Protein AF-A0A3D3K7J1-F1 (afdb_monomer_lite)

Foldseek 3Di:
DWDKDFDDPPPDDPVNVPVVDDPVVVVVNCVVGIDTPLLVLLQVQCVVCVPPPVSLVVSLLVSLLVLLPDPDPVVSLVSLVSSCVSSVHDSVVSLVSNVVNNCVVPVDPVVVVVVVVVVVVVVVPDDDDDDDDDDDDPDDDDDDDPLVRVLLVLLLCCQPQQLPWDWDDPDPDTDIDGSVRVSVVVCVVVVPARPDPLSNVSNVQSVVQCVVQDHNDRRDLVSQCVPPDVSSNVSSVCSVPDDPDPPPD

Radius of gyration: 26.17 Å; chains: 1; bounding box: 56×48×79 Å

Secondary structure (DSSP, 8-state):
---EE-PPPTT--HHHHHHHS-HHHHHHHHHHH-EEHHHHHHHHHHHHTTT-HHHHHHHHHHHHHHHHT---HHHHHHHHHHHHHHHT--HHHHHHHHHHHHHHHH--THHHHHHHHHHHHHHHS---PPPPP-S-------SS--HHHHHHHHHHHHHHHTT-EEEEEETTEEEEEEHHHHHHHHHHHTT---SSHHHHHHHHHHHHHHHHH-TT----THHHHT-SSHHHHHHHHHHHHS-------

Structure (mmCIF, N/CA/C/O backbone):
data_AF-A0A3D3K7J1-F1
#
_entry.id   AF-A0A3D3K7J1-F1
#
loop_
_atom_site.group_PDB
_atom_site.id
_atom_site.type_symbol
_atom_site.label_atom_id
_atom_site.label_alt_id
_atom_site.label_comp_id
_atom_site.label_asym_id
_atom_site.label_entity_id
_atom_site.label_seq_id
_atom_site.pdbx_PDB_ins_code
_atom_site.Cartn_x
_atom_site.Cartn_y
_atom_site.Cartn_z
_atom_site.occupancy
_atom_site.B_iso_or_equiv
_atom_site.auth_seq_id
_atom_site.auth_comp_id
_atom_site.auth_asym_id
_atom_site.auth_atom_id
_atom_site.pdbx_PDB_model_num
ATOM 1 N N . MET A 1 1 ? -10.553 -12.759 15.539 1.00 55.22 1 MET A N 1
ATOM 2 C CA . MET A 1 1 ? -10.243 -12.252 16.892 1.00 55.22 1 MET A CA 1
ATOM 3 C C . MET A 1 1 ? -11.306 -11.212 17.190 1.00 55.22 1 MET A C 1
ATOM 5 O O . MET A 1 1 ? -11.302 -10.193 16.523 1.00 55.22 1 MET A O 1
ATOM 9 N N . ASN A 1 2 ? -12.253 -11.497 18.086 1.00 64.88 2 ASN A N 1
ATOM 10 C CA . ASN A 1 2 ? -13.381 -10.597 18.355 1.00 64.88 2 ASN A CA 1
ATOM 11 C C . ASN A 1 2 ? -13.154 -9.935 19.713 1.00 64.88 2 ASN A C 1
ATOM 13 O O . ASN A 1 2 ? -13.498 -10.510 20.743 1.00 64.88 2 ASN A O 1
ATOM 17 N N . VAL A 1 3 ? -12.510 -8.768 19.712 1.00 80.50 3 VAL A N 1
ATOM 18 C CA . VAL A 1 3 ? -12.224 -7.995 20.928 1.00 80.50 3 VAL A CA 1
ATOM 19 C C . VAL A 1 3 ? -13.127 -6.770 20.937 1.00 80.50 3 VAL A C 1
ATOM 21 O O . VAL A 1 3 ? -13.218 -6.051 19.943 1.00 80.50 3 VAL A O 1
ATOM 24 N N . ARG A 1 4 ? -13.795 -6.541 22.067 1.00 84.25 4 ARG A N 1
ATOM 25 C CA . ARG A 1 4 ? -14.6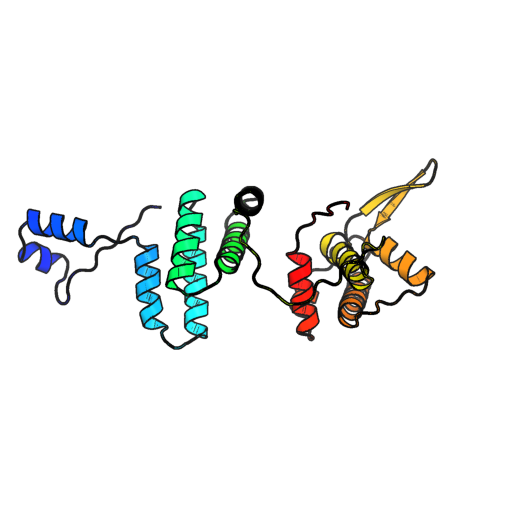69 -5.391 22.293 1.00 84.25 4 ARG A CA 1
ATOM 26 C C . ARG A 1 4 ? -14.157 -4.559 23.456 1.00 84.25 4 ARG A C 1
ATOM 28 O O . ARG A 1 4 ? -13.546 -5.092 24.379 1.00 84.25 4 ARG A O 1
ATOM 35 N N . VAL A 1 5 ? -14.410 -3.261 23.387 1.00 88.75 5 VAL A N 1
ATOM 36 C CA . VAL A 1 5 ? -13.985 -2.269 24.373 1.00 88.75 5 VAL A CA 1
ATOM 37 C C . VAL A 1 5 ? -15.191 -1.446 24.780 1.00 88.75 5 VAL A C 1
ATOM 39 O O . VAL A 1 5 ? -16.005 -1.085 23.936 1.00 88.75 5 VAL A O 1
ATOM 42 N N . VAL A 1 6 ? -15.284 -1.117 26.063 1.00 90.12 6 VAL A N 1
ATOM 43 C CA . VAL A 1 6 ? -16.215 -0.109 26.565 1.00 90.12 6 VAL A CA 1
ATOM 44 C C . VAL A 1 6 ? -15.395 1.022 27.172 1.00 90.12 6 VAL A C 1
ATOM 46 O O . VAL A 1 6 ? -14.431 0.764 27.893 1.00 90.12 6 VAL A O 1
ATOM 49 N N . LEU A 1 7 ? -15.758 2.264 26.864 1.00 88.31 7 LEU A N 1
ATOM 50 C CA . LEU A 1 7 ? -15.270 3.416 27.614 1.00 88.31 7 LEU A CA 1
ATOM 51 C C . LEU A 1 7 ? -16.249 3.696 28.748 1.00 88.31 7 LEU A C 1
ATOM 53 O O . LEU A 1 7 ? -17.449 3.788 28.504 1.00 88.31 7 LEU A O 1
ATOM 57 N N . LEU A 1 8 ? -15.726 3.829 29.963 1.00 90.50 8 LEU A N 1
ATOM 58 C CA . LEU A 1 8 ? -16.490 4.310 31.109 1.00 90.50 8 LEU A CA 1
ATOM 59 C C . LEU A 1 8 ? -16.542 5.847 31.089 1.00 90.50 8 LEU A C 1
ATOM 61 O O . LEU A 1 8 ? -15.651 6.480 30.514 1.00 90.50 8 LEU A O 1
ATOM 65 N N . PRO A 1 9 ? -17.583 6.459 31.675 1.00 87.94 9 PRO A N 1
ATOM 66 C CA . PRO A 1 9 ? -17.679 7.909 31.744 1.00 87.94 9 PRO A CA 1
ATOM 67 C C . PRO A 1 9 ? -16.628 8.451 32.715 1.00 87.94 9 PRO A C 1
ATOM 69 O O . PRO A 1 9 ? -16.516 7.966 33.835 1.00 87.94 9 PRO A O 1
ATOM 72 N N . GLU A 1 10 ? -15.876 9.477 32.320 1.00 86.50 10 GLU A N 1
ATOM 73 C CA . GLU A 1 10 ? -14.974 10.153 33.258 1.00 86.50 10 GLU A CA 1
ATOM 74 C C . GLU A 1 10 ? -15.786 10.812 34.390 1.00 86.50 10 GLU A C 1
ATOM 76 O O . GLU A 1 10 ? -16.807 11.448 34.104 1.00 86.50 10 GLU A O 1
ATOM 81 N N . PRO A 1 11 ? -15.361 10.708 35.666 1.00 90.75 11 PRO A N 1
ATOM 82 C CA . PRO A 1 11 ? -14.092 10.168 36.175 1.00 90.75 11 PRO A CA 1
ATOM 83 C C . PRO A 1 11 ? -14.173 8.716 36.700 1.00 90.75 11 PRO A C 1
ATOM 85 O O . PRO A 1 11 ? -13.326 8.311 37.495 1.00 90.75 11 PRO A O 1
ATOM 88 N N . GLU A 1 12 ? -15.199 7.953 36.327 1.00 88.44 12 GLU A N 1
ATOM 89 C CA . GLU A 1 12 ? -15.462 6.619 36.876 1.00 88.44 12 GLU A CA 1
ATOM 90 C C . GLU A 1 12 ? -14.434 5.583 36.382 1.00 88.44 12 GLU A C 1
ATOM 92 O O . GLU A 1 12 ? -14.107 5.490 35.196 1.00 88.44 12 GLU A O 1
ATOM 97 N N . ASP A 1 13 ? -13.956 4.754 37.305 1.00 92.19 13 ASP A N 1
ATOM 98 C CA . ASP A 1 13 ? -13.190 3.536 37.038 1.00 92.19 13 ASP A CA 1
ATOM 99 C C . ASP A 1 13 ? -14.096 2.290 37.184 1.00 92.19 13 ASP A C 1
ATOM 101 O O . ASP A 1 13 ? -15.236 2.403 37.640 1.00 92.19 13 ASP A O 1
ATOM 105 N N . PRO A 1 14 ? -13.655 1.077 36.795 1.00 89.75 14 PRO A N 1
ATOM 106 C CA . PRO A 1 14 ? -14.520 -0.105 36.837 1.00 89.75 14 PRO A CA 1
ATOM 107 C C . PRO A 1 14 ? -15.085 -0.429 38.227 1.00 89.75 14 PRO A C 1
ATOM 109 O O . PRO A 1 14 ? -16.179 -0.981 38.320 1.00 89.75 14 PRO A O 1
ATOM 112 N N . ASP A 1 15 ? -14.350 -0.108 39.297 1.00 92.50 15 ASP A N 1
ATOM 113 C CA . ASP A 1 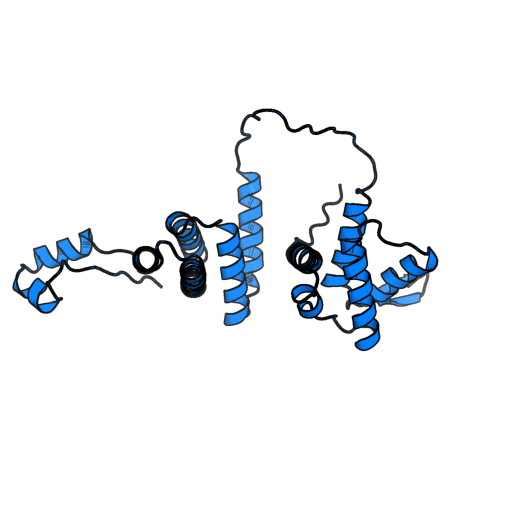15 ? -14.766 -0.390 40.674 1.00 92.50 15 ASP A CA 1
ATOM 114 C C . ASP A 1 15 ? -15.763 0.662 41.184 1.00 92.50 15 ASP A C 1
ATOM 116 O O . ASP A 1 15 ? -16.817 0.307 41.709 1.00 92.50 15 ASP A O 1
ATOM 120 N N . SER A 1 16 ? -15.490 1.953 40.981 1.00 93.44 16 SER A N 1
ATOM 121 C CA . SER A 1 16 ? -16.428 3.033 41.320 1.00 93.44 16 SER A CA 1
ATOM 122 C C . SER A 1 16 ? -17.726 2.922 40.527 1.00 93.44 16 SER A C 1
ATOM 124 O O . SER A 1 16 ? -18.789 2.941 41.150 1.00 93.44 16 SER A O 1
ATOM 126 N N . PHE A 1 17 ? -17.653 2.645 39.221 1.00 92.81 17 PHE A N 1
ATOM 127 C CA . PHE A 1 17 ? -18.827 2.475 38.364 1.00 92.81 17 PHE A CA 1
ATOM 128 C C . PHE A 1 17 ? -19.705 1.302 38.817 1.00 92.81 17 PHE A C 1
ATOM 130 O O . PHE A 1 17 ? -20.930 1.414 38.880 1.00 92.81 17 PHE A O 1
ATOM 137 N N . ALA A 1 18 ? -19.086 0.175 39.188 1.00 91.88 18 ALA A N 1
ATOM 138 C CA . ALA A 1 18 ? -19.800 -1.000 39.682 1.00 91.88 18 ALA A CA 1
ATOM 139 C C . ALA A 1 18 ? -20.403 -0.805 41.082 1.00 91.88 18 ALA A C 1
ATOM 141 O O . ALA A 1 18 ? -21.375 -1.475 41.426 1.00 91.88 18 ALA A O 1
ATOM 142 N N . ARG A 1 19 ? -19.837 0.089 41.902 1.00 91.69 19 ARG A N 1
ATOM 143 C CA . ARG A 1 19 ? -20.367 0.425 43.233 1.00 91.69 19 ARG A CA 1
ATOM 144 C C . ARG A 1 19 ? -21.475 1.473 43.179 1.00 91.69 19 ARG A C 1
ATOM 146 O O . ARG A 1 19 ? -22.340 1.464 44.052 1.00 91.69 19 ARG A O 1
ATOM 153 N N . SER A 1 20 ? -21.429 2.379 42.203 1.00 90.19 20 SER A N 1
ATOM 154 C CA . SER A 1 20 ? -22.400 3.464 42.029 1.00 90.19 20 SER A CA 1
ATOM 155 C C . SER A 1 20 ? -23.665 3.030 41.277 1.00 90.19 20 SER A C 1
ATOM 157 O O . SER A 1 20 ? -24.685 3.709 41.382 1.00 90.19 20 SER A O 1
ATOM 159 N N . HIS A 1 21 ? -23.629 1.885 40.588 1.00 90.56 21 HIS A N 1
ATOM 160 C CA . HIS A 1 21 ? -24.728 1.362 39.774 1.00 90.56 21 HIS A CA 1
ATOM 161 C C . HIS A 1 21 ? -25.133 -0.056 40.184 1.00 90.56 21 HIS A C 1
ATOM 163 O O . HIS A 1 21 ? -24.356 -0.844 40.721 1.00 90.56 21 HIS A O 1
ATOM 169 N N . THR A 1 22 ? -26.376 -0.422 39.890 1.00 93.50 22 THR A N 1
ATOM 170 C CA . THR A 1 22 ? -26.848 -1.800 40.029 1.00 93.50 22 THR A CA 1
ATOM 171 C C . THR A 1 22 ? -26.245 -2.704 38.951 1.00 93.50 22 THR A C 1
ATOM 173 O O . THR A 1 22 ? -25.897 -2.268 37.855 1.00 93.50 22 THR A O 1
ATOM 176 N N . ALA A 1 23 ? -26.191 -4.013 39.213 1.00 90.19 23 ALA A N 1
ATOM 177 C CA . ALA A 1 23 ? -25.688 -4.984 38.237 1.00 90.19 23 ALA A CA 1
ATOM 178 C C . ALA A 1 23 ? -26.438 -4.937 36.888 1.00 90.19 23 ALA A C 1
ATOM 180 O O . ALA A 1 23 ? -25.834 -5.172 35.841 1.00 90.19 23 ALA A O 1
ATOM 181 N N . ALA A 1 24 ? -27.738 -4.621 36.908 1.00 92.38 24 ALA A N 1
ATOM 182 C CA . ALA A 1 24 ? -28.543 -4.470 35.699 1.00 92.38 24 ALA A CA 1
ATOM 183 C C . ALA A 1 24 ? -28.140 -3.220 34.900 1.00 92.38 24 ALA A C 1
ATOM 185 O O . ALA A 1 24 ? -27.961 -3.310 33.689 1.00 92.38 24 ALA A O 1
ATOM 186 N N . GLU A 1 25 ? -27.930 -2.085 35.572 1.00 91.12 25 GLU A N 1
ATOM 187 C CA . GLU A 1 25 ? -27.477 -0.838 34.941 1.00 91.12 25 GLU A CA 1
ATOM 188 C C . GLU A 1 25 ? -26.075 -0.979 34.343 1.00 91.12 25 GLU A C 1
ATOM 190 O O . GLU A 1 25 ? -25.843 -0.528 33.225 1.00 91.12 25 GLU A O 1
ATOM 195 N N . VAL A 1 26 ? -25.160 -1.672 35.028 1.00 90.94 26 VAL A N 1
ATOM 196 C CA . VAL A 1 26 ? -23.812 -1.940 34.501 1.00 90.94 26 VAL A CA 1
ATOM 197 C C . VAL A 1 26 ? -23.872 -2.820 33.250 1.00 90.94 26 VAL A C 1
ATOM 199 O O . VAL A 1 26 ? -23.209 -2.524 32.257 1.00 90.94 26 VAL A O 1
ATOM 202 N N . GLN A 1 27 ? -24.671 -3.893 33.260 1.00 90.44 27 GLN A N 1
ATOM 203 C CA . GLN A 1 27 ? -24.825 -4.752 32.079 1.00 90.44 27 GLN A CA 1
ATOM 204 C C . GLN A 1 27 ? -25.452 -4.010 30.900 1.00 90.44 27 GLN A C 1
ATOM 206 O O . GLN A 1 27 ? -24.999 -4.182 29.766 1.00 90.44 27 GLN A O 1
ATOM 211 N N . GLU A 1 28 ? -26.471 -3.195 31.162 1.00 93.62 28 GLU A N 1
ATOM 212 C CA . GLU A 1 28 ? -27.113 -2.384 30.133 1.00 93.62 28 GLU A CA 1
ATOM 213 C C . GLU A 1 28 ? -26.132 -1.357 29.562 1.00 93.62 28 GLU A C 1
ATOM 215 O O . GLU A 1 28 ? -26.002 -1.236 28.346 1.00 93.62 28 GLU A O 1
ATOM 220 N N . TYR A 1 29 ? -25.351 -0.699 30.423 1.00 92.69 29 TYR A N 1
ATOM 221 C CA . TYR A 1 29 ? -24.321 0.241 29.996 1.00 92.69 29 TYR A CA 1
ATOM 222 C C . TYR A 1 29 ? -23.275 -0.426 29.100 1.00 92.69 29 TYR A C 1
ATOM 224 O O . TYR A 1 29 ? -22.950 0.108 28.039 1.00 92.69 29 TYR A O 1
ATOM 232 N N . ILE A 1 30 ? -22.776 -1.606 29.485 1.00 90.75 30 ILE A N 1
ATOM 233 C CA . ILE A 1 30 ? -21.800 -2.350 28.680 1.00 90.75 30 ILE A CA 1
ATOM 234 C C . ILE A 1 30 ? -22.389 -2.699 27.313 1.00 90.75 30 ILE A C 1
ATOM 236 O O . ILE A 1 30 ? -21.741 -2.456 26.301 1.00 90.75 30 ILE A O 1
ATOM 240 N N . ARG A 1 31 ? -23.622 -3.214 27.257 1.00 89.12 31 ARG A N 1
ATOM 241 C CA . ARG A 1 31 ? -24.281 -3.566 25.987 1.00 89.12 31 ARG A CA 1
ATOM 242 C C . ARG A 1 31 ? -24.539 -2.356 25.095 1.00 89.12 31 ARG A C 1
ATOM 244 O O . ARG A 1 31 ? -24.418 -2.465 23.879 1.00 89.12 31 ARG A O 1
ATOM 251 N N . ALA A 1 32 ? -24.895 -1.221 25.685 1.00 90.88 32 ALA A N 1
ATOM 252 C CA . ALA A 1 32 ? -25.191 -0.003 24.943 1.00 90.88 32 ALA A CA 1
ATOM 253 C C . ALA A 1 32 ? -23.929 0.697 24.413 1.00 90.88 32 ALA A C 1
ATOM 255 O O . ALA A 1 32 ? -23.993 1.371 23.386 1.00 90.88 32 ALA A O 1
ATOM 256 N N . ASN A 1 33 ? -22.789 0.549 25.098 1.00 88.38 33 ASN A N 1
ATOM 257 C CA . ASN A 1 33 ? -21.572 1.315 24.812 1.00 88.38 33 ASN A CA 1
ATOM 258 C C . ASN A 1 33 ? -20.401 0.469 24.298 1.00 88.38 33 ASN A C 1
ATOM 260 O O . ASN A 1 33 ? -19.356 1.034 23.958 1.00 88.38 33 ASN A O 1
ATOM 264 N N . GLU A 1 34 ? -20.534 -0.861 24.249 1.00 87.94 34 GLU A N 1
ATOM 265 C CA . GLU A 1 34 ? -19.485 -1.727 23.715 1.00 87.94 34 GLU A CA 1
ATOM 266 C C . GLU A 1 34 ? -19.219 -1.399 22.245 1.00 87.94 34 GLU A C 1
ATOM 268 O O . GLU A 1 34 ? -20.115 -1.288 21.407 1.00 87.94 34 GLU A O 1
ATOM 273 N N . GLN A 1 35 ? -17.946 -1.243 21.923 1.00 84.50 35 GLN A N 1
ATOM 274 C CA . GLN A 1 35 ? -17.472 -0.940 20.588 1.00 84.50 35 GLN A CA 1
ATOM 275 C C . GLN A 1 35 ? -16.438 -1.971 20.175 1.00 84.50 35 GLN A C 1
ATOM 277 O O . GLN A 1 35 ? -15.755 -2.590 20.993 1.00 84.50 35 GLN A O 1
ATOM 282 N N . ASP A 1 36 ? -16.329 -2.167 18.871 1.00 86.56 36 ASP A N 1
ATOM 283 C CA . ASP A 1 36 ? -15.268 -2.978 18.306 1.00 86.56 36 ASP A CA 1
ATOM 284 C C . ASP A 1 36 ? -13.885 -2.354 18.578 1.00 86.56 36 ASP A C 1
ATOM 286 O O . ASP A 1 36 ? -13.716 -1.139 18.455 1.00 86.56 36 ASP A O 1
ATOM 290 N N . PHE A 1 37 ? -12.892 -3.181 18.929 1.00 83.44 37 PHE A N 1
ATOM 291 C CA . PHE A 1 37 ? -11.544 -2.718 19.274 1.00 83.44 37 PHE A CA 1
ATOM 292 C C . PHE A 1 37 ? -10.851 -1.952 18.140 1.00 83.44 37 PHE A C 1
ATOM 294 O O . PHE A 1 37 ? -10.214 -0.932 18.403 1.00 83.44 37 PHE A O 1
ATOM 301 N N . LEU A 1 38 ? -10.966 -2.403 16.886 1.00 79.69 38 LEU A N 1
ATOM 302 C CA . LEU A 1 38 ? -10.343 -1.718 15.752 1.00 79.69 38 LEU A CA 1
ATOM 303 C C . LEU A 1 38 ? -11.031 -0.380 15.487 1.00 79.69 38 LEU A C 1
ATOM 305 O O . LEU A 1 38 ? -10.349 0.623 15.288 1.00 79.69 38 LEU A O 1
ATOM 309 N N . ALA A 1 39 ? -12.364 -0.344 15.526 1.00 77.56 39 ALA A N 1
ATOM 310 C CA . ALA A 1 39 ? -13.113 0.901 15.357 1.00 77.56 39 ALA A CA 1
ATOM 311 C C . ALA A 1 39 ? -12.799 1.908 16.476 1.00 77.56 39 ALA A C 1
ATOM 313 O O . ALA A 1 39 ? -12.615 3.100 16.215 1.00 77.56 39 ALA A O 1
ATOM 314 N N . PHE A 1 40 ? -12.694 1.422 17.714 1.00 84.19 40 PHE A N 1
ATOM 315 C CA . PHE A 1 40 ? -12.290 2.211 18.869 1.00 84.19 40 PHE A CA 1
ATOM 316 C C . PHE A 1 40 ? -10.875 2.774 18.696 1.00 84.19 40 PHE A C 1
ATOM 318 O O . PHE A 1 40 ? -10.680 3.985 18.790 1.00 84.19 40 PHE A O 1
ATOM 325 N N . LYS A 1 41 ? -9.905 1.913 18.363 1.00 81.94 41 LYS A N 1
ATOM 326 C CA . LYS A 1 41 ? -8.506 2.287 18.133 1.00 81.94 41 LYS A CA 1
ATOM 327 C C . LYS A 1 41 ? -8.383 3.316 17.009 1.00 81.94 41 LYS A C 1
ATOM 329 O O . LYS A 1 41 ? -7.713 4.324 17.193 1.00 81.94 41 LYS A O 1
ATOM 334 N N . ALA A 1 42 ? -9.079 3.119 15.888 1.00 76.69 42 ALA A N 1
ATOM 335 C CA . ALA A 1 42 ? -9.088 4.067 14.778 1.00 76.69 42 ALA A CA 1
ATOM 336 C C . ALA A 1 42 ? -9.578 5.454 15.214 1.00 76.69 42 ALA A C 1
ATOM 338 O O . ALA A 1 42 ? -8.929 6.449 14.915 1.00 76.69 42 ALA A O 1
ATOM 339 N N . ARG A 1 43 ? -10.695 5.527 15.950 1.00 80.12 43 ARG A N 1
ATOM 340 C CA . ARG A 1 43 ? -11.272 6.801 16.414 1.00 80.12 43 ARG A CA 1
ATOM 341 C C . ARG A 1 43 ? -10.423 7.488 17.477 1.00 80.12 43 ARG A C 1
ATOM 343 O O . ARG A 1 43 ? -10.280 8.705 17.422 1.00 80.12 43 ARG A O 1
ATOM 350 N N . LEU A 1 44 ? -9.896 6.726 18.434 1.00 78.75 44 LEU A N 1
ATOM 351 C CA . LEU A 1 44 ? -9.039 7.254 19.493 1.00 78.75 44 LEU A CA 1
ATOM 352 C C . LEU A 1 44 ? -7.775 7.864 18.886 1.00 78.75 44 LEU A C 1
ATOM 354 O O . LEU A 1 44 ? -7.475 9.028 19.112 1.00 78.75 44 LEU A O 1
ATOM 358 N N . LEU A 1 45 ? -7.101 7.100 18.032 1.00 72.38 45 LEU A N 1
ATOM 359 C CA . LEU A 1 45 ? -5.849 7.520 17.426 1.00 72.38 45 LEU A CA 1
ATOM 360 C C . LEU A 1 45 ? -6.029 8.682 16.439 1.00 72.38 45 LEU A C 1
ATOM 362 O O . LEU A 1 45 ? -5.168 9.553 16.356 1.00 72.38 45 LEU A O 1
ATOM 366 N N . LEU A 1 46 ? -7.153 8.741 15.719 1.00 74.56 46 LEU A N 1
ATOM 367 C CA . LEU A 1 46 ? -7.436 9.858 14.814 1.00 74.56 46 LEU A CA 1
ATOM 368 C C . LEU A 1 46 ? -7.560 11.196 15.560 1.00 74.56 46 LEU A C 1
ATOM 370 O O . LEU A 1 46 ? -7.137 12.215 15.022 1.00 74.56 46 LEU A O 1
ATOM 374 N N . ARG A 1 47 ? -8.081 11.194 16.798 1.00 74.31 47 ARG A N 1
ATOM 375 C CA . ARG A 1 47 ? -8.118 12.396 17.653 1.00 74.31 47 ARG A CA 1
ATOM 376 C C . ARG A 1 47 ? -6.713 12.873 18.031 1.00 74.31 47 ARG A C 1
ATOM 378 O O . ARG A 1 47 ? -6.469 14.072 18.049 1.00 74.31 47 ARG A O 1
ATOM 385 N N . ASP A 1 48 ? -5.781 11.951 18.266 1.00 68.00 48 ASP A N 1
ATOM 386 C CA . ASP A 1 48 ? -4.405 12.276 18.674 1.00 68.00 48 ASP A CA 1
ATOM 387 C C . ASP A 1 48 ? -3.507 12.742 17.507 1.00 68.00 48 ASP A C 1
ATOM 389 O O . ASP A 1 48 ? -2.455 13.358 17.719 1.00 68.00 48 ASP A O 1
ATOM 393 N N . ALA A 1 49 ? -3.902 12.446 16.263 1.00 67.50 49 ALA A N 1
ATOM 394 C CA . ALA A 1 49 ? -3.167 12.793 15.042 1.00 67.50 49 ALA A CA 1
ATOM 395 C C . ALA A 1 49 ? -3.801 13.922 14.218 1.00 67.50 49 ALA A C 1
ATOM 397 O O . ALA A 1 49 ? -3.367 14.177 13.091 1.00 67.50 49 ALA A O 1
ATOM 398 N N . GLU A 1 50 ? -4.822 14.592 14.750 1.00 71.56 50 GLU A N 1
ATOM 399 C CA . GLU A 1 50 ? -5.518 15.666 14.049 1.00 71.56 50 GLU A CA 1
ATOM 400 C C . GLU A 1 50 ? -4.528 16.781 13.645 1.00 71.56 50 GLU A C 1
ATOM 402 O O . GLU A 1 50 ? -3.870 17.398 14.480 1.00 71.56 50 GLU A O 1
ATOM 407 N N . GLY A 1 51 ? -4.377 16.997 12.332 1.00 68.62 51 GLY A N 1
ATOM 408 C CA . GLY A 1 51 ? -3.495 18.021 11.756 1.00 68.62 51 GLY A CA 1
ATOM 409 C C . GLY A 1 51 ? -2.046 17.605 11.454 1.00 68.62 51 GLY A C 1
ATOM 410 O O . GLY A 1 51 ? -1.321 18.414 10.879 1.00 68.62 51 GLY A O 1
ATOM 411 N N . ASP A 1 52 ? -1.619 16.373 11.765 1.00 83.19 52 ASP A N 1
ATOM 412 C CA . ASP A 1 52 ? -0.249 15.892 11.501 1.00 83.19 52 ASP A CA 1
ATOM 413 C C . ASP A 1 52 ? -0.236 14.692 10.523 1.00 83.19 52 ASP A C 1
ATOM 415 O O . ASP A 1 52 ? -0.529 13.554 10.915 1.00 83.19 52 ASP A O 1
ATOM 419 N N . PRO A 1 53 ? 0.145 14.904 9.245 1.00 75.94 53 PRO A N 1
ATOM 420 C CA . PRO A 1 53 ? 0.212 13.843 8.238 1.00 75.94 53 PRO A CA 1
ATOM 421 C C . PRO A 1 53 ? 1.170 12.695 8.586 1.00 75.94 53 PRO A C 1
ATOM 423 O O . PRO A 1 53 ? 0.915 11.554 8.199 1.00 75.94 53 PRO A O 1
ATOM 426 N N . ILE A 1 54 ? 2.255 12.967 9.319 1.00 78.81 54 ILE A N 1
ATOM 427 C CA . ILE A 1 54 ? 3.258 11.956 9.684 1.00 78.81 54 ILE A CA 1
ATOM 428 C C . ILE A 1 54 ? 2.672 11.022 10.737 1.00 78.81 54 ILE A C 1
ATOM 430 O O . ILE A 1 54 ? 2.769 9.798 10.615 1.00 78.81 54 ILE A O 1
ATOM 434 N N . ARG A 1 55 ? 2.001 11.588 11.745 1.00 79.50 55 ARG A N 1
ATOM 435 C CA . ARG A 1 55 ? 1.278 10.786 12.738 1.00 79.50 55 ARG A CA 1
ATOM 436 C C . ARG A 1 55 ? 0.152 10.006 12.082 1.00 79.50 55 ARG A C 1
ATOM 438 O O . ARG A 1 55 ? 0.052 8.809 12.320 1.00 79.50 55 ARG A O 1
ATOM 445 N N . LYS A 1 56 ? -0.626 10.627 11.188 1.00 80.50 56 LYS A N 1
ATOM 446 C CA . LYS A 1 56 ? -1.687 9.936 10.437 1.00 80.50 56 LYS A CA 1
ATOM 447 C C . LYS A 1 56 ? -1.145 8.713 9.681 1.00 80.50 56 LYS A C 1
ATOM 449 O O . LYS A 1 56 ? -1.740 7.641 9.762 1.00 80.50 56 LYS A O 1
ATOM 454 N N . ALA A 1 57 ? 0.003 8.837 9.012 1.00 78.38 57 ALA A N 1
ATOM 455 C CA . ALA A 1 57 ? 0.648 7.719 8.319 1.00 78.38 57 ALA A CA 1
ATOM 456 C C . ALA A 1 57 ? 1.097 6.598 9.277 1.00 78.38 57 ALA A C 1
ATOM 458 O O . ALA A 1 57 ? 0.866 5.421 8.996 1.00 78.38 57 ALA A O 1
ATOM 459 N N . ALA A 1 58 ? 1.681 6.946 10.429 1.00 82.62 58 ALA A N 1
ATOM 460 C CA . ALA A 1 58 ? 2.066 5.966 11.447 1.00 82.62 58 ALA A CA 1
ATOM 461 C C . ALA A 1 58 ? 0.850 5.185 11.985 1.00 82.62 58 ALA A C 1
ATOM 463 O O . ALA A 1 58 ? 0.894 3.961 12.105 1.00 82.62 58 ALA A O 1
ATOM 464 N N . LEU A 1 59 ? -0.268 5.878 12.218 1.00 82.50 59 LEU A N 1
ATOM 465 C CA . LEU A 1 59 ? -1.522 5.266 12.663 1.00 82.50 59 LEU A CA 1
ATOM 466 C C . LEU A 1 59 ? -2.113 4.297 11.646 1.00 82.50 59 LEU A C 1
ATOM 468 O O . LEU A 1 59 ? -2.598 3.226 12.017 1.00 82.50 59 LEU A O 1
ATOM 472 N N . ILE A 1 60 ? -2.064 4.661 10.365 1.00 83.25 60 ILE A N 1
ATOM 473 C CA . ILE A 1 60 ? -2.485 3.778 9.277 1.00 83.25 60 ILE A CA 1
ATOM 474 C C . ILE A 1 60 ? -1.651 2.491 9.312 1.00 83.25 60 ILE A C 1
ATOM 476 O O . ILE A 1 60 ? -2.219 1.401 9.252 1.00 83.25 60 ILE A O 1
ATOM 480 N N . GLY A 1 61 ? -0.331 2.594 9.501 1.00 84.06 61 GLY A N 1
ATOM 481 C CA . GLY A 1 61 ? 0.554 1.434 9.652 1.00 84.06 61 GLY A CA 1
ATOM 482 C C . GLY A 1 61 ? 0.169 0.517 10.821 1.00 84.06 61 GLY A C 1
ATOM 483 O O . GLY A 1 61 ? 0.085 -0.704 10.659 1.00 84.06 61 GLY A O 1
ATOM 484 N N . ASP A 1 62 ? -0.145 1.095 11.980 1.00 84.00 62 ASP A N 1
ATOM 485 C CA . ASP A 1 62 ? -0.579 0.356 13.173 1.00 84.00 62 ASP A CA 1
ATOM 486 C C . ASP A 1 62 ? -1.937 -0.342 12.994 1.00 84.00 62 ASP A C 1
ATOM 488 O O . ASP A 1 62 ? -2.167 -1.444 13.519 1.00 84.00 62 ASP A O 1
ATOM 492 N N . MET A 1 63 ? -2.852 0.283 12.252 1.00 86.31 63 MET A N 1
ATOM 493 C CA . MET A 1 63 ? -4.134 -0.320 11.894 1.00 86.31 63 MET A CA 1
ATOM 494 C C . MET A 1 63 ? -3.959 -1.454 10.892 1.00 86.31 63 MET A C 1
ATOM 496 O O . MET A 1 63 ? -4.502 -2.534 11.115 1.00 86.31 63 MET A O 1
ATOM 500 N N . VAL A 1 64 ? -3.148 -1.260 9.850 1.00 87.62 64 VAL A N 1
ATOM 501 C CA . VAL A 1 64 ? -2.790 -2.306 8.879 1.00 87.62 64 VAL A CA 1
ATOM 502 C C . VAL A 1 64 ? -2.217 -3.530 9.595 1.00 87.62 64 VAL A C 1
ATOM 504 O O . VAL A 1 64 ? -2.628 -4.656 9.317 1.00 87.62 64 VAL A O 1
ATOM 507 N N . GLN A 1 65 ? -1.334 -3.325 10.576 1.00 86.00 65 GLN A N 1
ATOM 508 C CA . GLN A 1 65 ? -0.777 -4.407 11.389 1.00 86.00 65 GLN A CA 1
ATOM 509 C C . GLN A 1 65 ? -1.852 -5.165 12.181 1.00 86.00 65 GLN A C 1
ATOM 511 O O . GLN A 1 65 ? -1.777 -6.389 12.297 1.00 86.00 65 GLN A O 1
ATOM 516 N N . SER A 1 66 ? -2.840 -4.453 12.725 1.00 86.62 66 SER A N 1
ATOM 517 C CA . SER A 1 66 ? -3.928 -5.050 13.511 1.00 86.62 66 SER A CA 1
ATOM 518 C C . SER A 1 66 ? -4.893 -5.835 12.610 1.00 86.62 66 SER A C 1
ATOM 520 O O . SER A 1 66 ? -5.275 -6.957 12.931 1.00 86.62 66 SER A O 1
ATOM 522 N N . ILE A 1 67 ? -5.219 -5.288 11.435 1.00 86.38 67 ILE A N 1
ATOM 523 C CA . ILE A 1 67 ? -6.068 -5.924 10.417 1.00 86.38 67 ILE A CA 1
ATOM 524 C C . ILE A 1 67 ? -5.392 -7.171 9.827 1.00 86.38 67 ILE A C 1
ATOM 526 O O . ILE A 1 67 ? -6.055 -8.179 9.586 1.00 86.38 67 ILE A O 1
ATOM 530 N N . ALA A 1 68 ? -4.072 -7.137 9.620 1.00 84.25 68 ALA A N 1
ATOM 531 C CA . ALA A 1 68 ? -3.309 -8.262 9.077 1.00 84.25 68 ALA A CA 1
ATOM 532 C C . ALA A 1 68 ? -3.377 -9.522 9.960 1.00 84.25 68 ALA A C 1
ATOM 534 O O . ALA A 1 68 ? -3.305 -10.635 9.440 1.00 84.25 68 ALA A O 1
ATOM 535 N N . GLN A 1 69 ? -3.563 -9.360 11.275 1.00 84.38 69 GLN A N 1
ATOM 536 C CA . GLN A 1 69 ? -3.704 -10.472 12.222 1.00 84.38 69 GLN A CA 1
ATOM 537 C C . GLN A 1 69 ? -5.096 -11.123 12.202 1.00 84.38 69 GLN A C 1
ATOM 539 O O . GLN A 1 69 ? -5.294 -12.163 12.828 1.00 84.38 69 GLN A O 1
ATOM 544 N N . ILE A 1 70 ? -6.074 -10.541 11.501 1.00 79.62 70 ILE A N 1
ATOM 545 C CA . ILE A 1 70 ? -7.420 -11.106 11.384 1.00 79.62 70 ILE A CA 1
ATOM 546 C C . ILE A 1 70 ? -7.368 -12.268 10.382 1.00 79.62 70 ILE A C 1
ATOM 548 O O . ILE A 1 70 ? -7.096 -12.023 9.203 1.00 79.62 70 ILE A O 1
ATOM 552 N N . PRO A 1 71 ? -7.633 -13.520 10.803 1.00 70.62 71 PRO A N 1
ATOM 553 C CA . PRO A 1 71 ? -7.530 -14.676 9.915 1.00 70.62 71 PRO A CA 1
ATOM 554 C C . PRO A 1 71 ? -8.662 -14.694 8.881 1.00 70.62 71 PRO A C 1
ATOM 556 O O . PRO A 1 71 ? -8.409 -14.877 7.690 1.00 70.62 71 PRO A O 1
ATOM 559 N N . ASP A 1 72 ? -9.894 -14.426 9.322 1.00 77.88 72 ASP A N 1
ATOM 560 C CA . ASP A 1 72 ? -11.083 -14.482 8.477 1.00 77.88 72 ASP A CA 1
ATOM 561 C C . ASP A 1 72 ? -11.072 -13.377 7.396 1.00 77.88 72 ASP A C 1
ATOM 563 O O . ASP A 1 72 ? -10.958 -12.188 7.721 1.00 77.88 72 ASP A O 1
ATOM 567 N N . PRO A 1 73 ? -11.179 -13.738 6.105 1.00 67.62 73 PRO A N 1
ATOM 568 C CA . PRO A 1 73 ? -11.085 -12.782 5.007 1.00 67.62 73 PRO A CA 1
ATOM 569 C C . PRO A 1 73 ? -12.279 -11.828 4.917 1.00 67.62 73 PRO A C 1
ATOM 571 O O . PRO A 1 73 ? -12.102 -10.681 4.502 1.00 67.62 73 PRO A O 1
ATOM 574 N N . ILE A 1 74 ? -13.474 -12.266 5.320 1.00 67.44 74 ILE A N 1
ATOM 575 C CA . ILE A 1 74 ? -14.690 -11.449 5.258 1.00 67.44 74 ILE A CA 1
ATOM 576 C C . ILE A 1 74 ? -14.609 -10.347 6.313 1.00 67.44 74 ILE A C 1
ATOM 578 O O . ILE A 1 74 ? -14.750 -9.169 5.988 1.00 67.44 74 ILE A O 1
ATOM 582 N N . GLN A 1 75 ? -14.301 -10.712 7.558 1.00 71.88 75 GLN A N 1
ATOM 583 C CA . GLN A 1 75 ? -14.074 -9.772 8.652 1.00 71.88 75 GLN A CA 1
ATOM 584 C C . GLN A 1 75 ? -12.994 -8.762 8.271 1.00 71.88 75 GLN A C 1
ATOM 586 O O . GLN A 1 75 ? -13.206 -7.559 8.387 1.00 71.88 75 GLN A O 1
ATOM 591 N N . ARG A 1 76 ? -11.865 -9.234 7.733 1.00 82.62 76 ARG A N 1
ATOM 592 C CA . ARG A 1 76 ? -10.769 -8.368 7.291 1.00 82.62 76 ARG A CA 1
ATOM 593 C C . ARG A 1 76 ? -11.217 -7.337 6.250 1.00 82.62 76 ARG A C 1
ATOM 595 O O . ARG A 1 76 ? -10.899 -6.163 6.404 1.00 82.62 76 ARG A O 1
ATOM 602 N N . SER A 1 77 ? -11.985 -7.747 5.238 1.00 74.12 77 SER A N 1
ATOM 603 C CA . SER A 1 77 ? -12.535 -6.833 4.226 1.00 74.12 77 SER A CA 1
ATOM 604 C C . SER A 1 77 ? -13.460 -5.775 4.841 1.00 74.12 77 SER A C 1
ATOM 606 O O . SER A 1 77 ? -13.347 -4.598 4.504 1.00 74.12 77 SER A O 1
ATOM 608 N N . VAL A 1 78 ? -14.315 -6.157 5.795 1.00 79.62 78 VAL A N 1
ATOM 609 C CA . VAL A 1 78 ? -15.190 -5.211 6.508 1.00 79.62 78 VAL A CA 1
ATOM 610 C C . VAL A 1 78 ? -14.373 -4.175 7.288 1.00 79.62 78 VAL A C 1
ATOM 612 O O . VAL A 1 78 ? -14.665 -2.982 7.209 1.00 79.62 78 VAL A O 1
ATOM 615 N N . TYR A 1 79 ? -13.319 -4.600 7.991 1.00 82.44 79 TYR A N 1
ATOM 616 C CA . TYR A 1 79 ? -12.452 -3.680 8.735 1.00 82.44 79 TYR A CA 1
ATOM 617 C C . TYR A 1 79 ? -11.645 -2.750 7.835 1.00 82.44 79 TYR A C 1
ATOM 619 O O . TYR A 1 79 ? -11.492 -1.578 8.166 1.00 82.44 79 TYR A O 1
ATOM 627 N N . ILE A 1 80 ? -11.150 -3.241 6.698 1.00 81.81 80 ILE A N 1
ATOM 628 C CA . ILE A 1 80 ? -10.442 -2.415 5.713 1.00 81.81 80 ILE A CA 1
ATOM 629 C C . ILE A 1 80 ? -11.349 -1.279 5.223 1.00 81.81 80 ILE A C 1
ATOM 631 O O . ILE A 1 80 ? -10.946 -0.115 5.254 1.00 81.81 80 ILE A O 1
ATOM 635 N N . LYS A 1 81 ? -12.593 -1.607 4.865 1.00 79.88 81 LYS A N 1
ATOM 636 C CA . LYS A 1 81 ? -13.589 -0.633 4.416 1.00 79.88 81 LYS A CA 1
ATOM 637 C C . LYS A 1 81 ? -13.922 0.409 5.489 1.00 79.88 81 LYS A C 1
ATOM 639 O O . LYS A 1 81 ? -13.943 1.606 5.201 1.00 79.88 81 LYS A O 1
ATOM 644 N N . GLU A 1 82 ? -14.152 -0.018 6.732 1.00 82.94 82 GLU A N 1
ATOM 645 C CA . GLU A 1 82 ? -14.423 0.914 7.836 1.00 82.94 82 GLU A CA 1
ATOM 646 C C . GLU A 1 82 ? -13.212 1.802 8.161 1.00 82.94 82 GLU A C 1
ATOM 648 O O . GLU A 1 82 ? -13.383 2.999 8.390 1.00 82.94 82 GLU A O 1
ATOM 653 N N . CYS A 1 83 ? -11.988 1.267 8.123 1.00 83.44 83 CYS A N 1
ATOM 654 C CA . CYS A 1 83 ? -10.774 2.059 8.319 1.00 83.44 83 CYS A CA 1
ATOM 655 C C . CYS A 1 83 ? -10.573 3.101 7.217 1.00 83.44 83 CYS A C 1
ATOM 657 O O . CYS A 1 83 ? -10.268 4.248 7.539 1.00 83.44 83 CYS A O 1
ATOM 659 N N . GLY A 1 84 ? -10.795 2.739 5.948 1.00 83.44 84 GLY A N 1
ATOM 660 C CA . GLY A 1 84 ? -10.739 3.683 4.826 1.00 83.44 84 GLY A CA 1
ATOM 661 C C . GLY A 1 84 ? -11.694 4.858 5.026 1.00 83.44 84 GLY A C 1
ATOM 662 O O . GLY A 1 84 ? -11.306 6.016 4.884 1.00 83.44 84 GLY A O 1
ATOM 663 N N . ARG A 1 85 ? -12.919 4.565 5.484 1.00 85.88 85 ARG A N 1
ATOM 664 C CA . ARG A 1 85 ? -13.941 5.575 5.790 1.00 85.88 85 ARG A CA 1
ATOM 665 C C . ARG A 1 85 ? -13.580 6.464 6.984 1.00 85.88 85 ARG A C 1
ATOM 667 O O . ARG A 1 85 ? -13.810 7.666 6.924 1.00 85.88 85 ARG A O 1
ATOM 674 N N . ILE A 1 86 ? -13.075 5.894 8.082 1.00 82.88 86 ILE A N 1
ATOM 675 C CA . ILE A 1 86 ? -12.743 6.652 9.305 1.00 82.88 86 ILE A CA 1
ATOM 676 C C . ILE A 1 86 ? -11.505 7.527 9.092 1.00 82.88 86 ILE A C 1
ATOM 678 O O . ILE A 1 86 ? -11.456 8.647 9.592 1.00 82.88 86 ILE A O 1
ATOM 682 N N . MET A 1 87 ? -10.505 7.009 8.379 1.00 78.94 87 MET A N 1
ATOM 683 C CA . MET A 1 87 ? -9.207 7.661 8.207 1.00 78.94 87 MET A CA 1
ATOM 684 C C . MET A 1 87 ? -9.106 8.500 6.934 1.00 78.94 87 MET A C 1
ATOM 686 O O . MET A 1 87 ? -8.084 9.157 6.745 1.00 78.94 87 MET A O 1
ATOM 690 N N . ASP A 1 88 ? -10.141 8.509 6.092 1.00 82.06 88 ASP A N 1
ATOM 691 C CA . ASP A 1 88 ? -10.165 9.208 4.804 1.00 82.06 88 ASP A CA 1
ATOM 692 C C . ASP A 1 88 ? -8.949 8.830 3.942 1.00 82.06 88 ASP A C 1
ATOM 694 O O . ASP A 1 88 ? -8.069 9.642 3.645 1.00 82.06 88 ASP A O 1
ATOM 698 N N . ILE A 1 89 ? -8.845 7.532 3.652 1.00 79.75 89 ILE A N 1
ATOM 699 C CA . ILE A 1 89 ? -7.800 6.939 2.814 1.00 79.75 89 ILE A CA 1
ATOM 700 C C . ILE A 1 89 ? -8.426 5.957 1.829 1.00 79.75 89 ILE A C 1
ATOM 702 O O . ILE A 1 89 ? -9.398 5.269 2.150 1.00 79.75 89 ILE A O 1
ATOM 706 N N . ASP A 1 90 ? -7.844 5.882 0.632 1.00 78.81 90 ASP A N 1
ATOM 707 C CA . ASP A 1 90 ? -8.274 4.941 -0.393 1.00 78.81 90 ASP A CA 1
ATOM 708 C C . ASP A 1 90 ? -8.151 3.495 0.115 1.00 78.81 90 ASP A C 1
ATOM 710 O O . ASP A 1 90 ? -7.084 3.041 0.548 1.00 78.81 90 ASP A O 1
ATOM 714 N N . GLU A 1 91 ? -9.264 2.764 0.046 1.00 77.50 91 GLU A N 1
ATOM 715 C CA . GLU A 1 91 ? -9.361 1.367 0.460 1.00 77.50 91 GLU A CA 1
ATOM 716 C C . GLU A 1 91 ? -8.310 0.499 -0.247 1.00 77.50 91 GLU A C 1
ATOM 718 O O . GLU A 1 91 ? -7.730 -0.391 0.369 1.00 77.50 91 GLU A O 1
ATOM 723 N N . ARG A 1 92 ? -7.987 0.796 -1.512 1.00 71.00 92 ARG A N 1
ATOM 724 C CA . ARG A 1 92 ? -7.003 0.051 -2.312 1.00 71.00 92 ARG A CA 1
ATOM 725 C C . ARG A 1 92 ? -5.602 0.112 -1.713 1.00 71.00 92 ARG A C 1
ATOM 727 O O . ARG A 1 92 ? -4.879 -0.881 -1.774 1.00 71.00 92 ARG A O 1
ATOM 734 N N . ILE A 1 93 ? -5.237 1.242 -1.105 1.00 78.19 93 ILE A N 1
ATOM 735 C CA . ILE A 1 93 ? -3.950 1.407 -0.415 1.00 78.19 93 ILE A CA 1
ATOM 736 C C . ILE A 1 93 ? -3.924 0.537 0.846 1.00 78.19 93 ILE A C 1
ATOM 738 O O . ILE A 1 93 ? -2.943 -0.150 1.115 1.00 78.19 93 ILE A O 1
ATOM 742 N N . LEU A 1 94 ? -5.023 0.502 1.604 1.00 80.75 94 LEU A N 1
ATOM 743 C CA . LEU A 1 94 ? -5.124 -0.360 2.784 1.00 80.75 94 LEU A CA 1
ATOM 744 C C . LEU A 1 94 ? -5.098 -1.847 2.409 1.00 80.75 94 LEU A C 1
ATOM 746 O O . LEU A 1 94 ? -4.443 -2.634 3.090 1.00 80.75 94 LEU A O 1
ATOM 750 N N . ILE A 1 95 ? -5.772 -2.237 1.323 1.00 75.88 95 ILE A N 1
ATOM 751 C CA . ILE A 1 95 ? -5.776 -3.617 0.816 1.00 75.88 95 ILE A CA 1
ATOM 752 C C . ILE A 1 95 ? -4.350 -4.068 0.483 1.00 75.88 95 ILE A C 1
ATOM 754 O O . ILE A 1 95 ? -3.930 -5.138 0.933 1.00 75.88 95 ILE A O 1
ATOM 758 N N . SER A 1 96 ? -3.600 -3.262 -0.275 1.00 72.81 96 SER A N 1
ATOM 759 C CA . SER A 1 96 ? -2.246 -3.619 -0.711 1.00 72.81 96 SER A CA 1
ATOM 760 C C . SER A 1 96 ? -1.260 -3.692 0.459 1.00 72.81 96 SER A C 1
ATOM 762 O O . SER A 1 96 ? -0.482 -4.645 0.548 1.00 72.81 96 SER A O 1
ATOM 764 N N . GLU A 1 97 ? -1.334 -2.760 1.410 1.00 80.06 97 GLU A N 1
ATOM 765 C CA . GLU A 1 97 ? -0.477 -2.766 2.600 1.00 80.06 97 GLU A CA 1
ATOM 766 C C . GLU A 1 97 ? -0.799 -3.933 3.548 1.00 80.06 97 GLU A C 1
ATOM 768 O O . GLU A 1 97 ? 0.115 -4.593 4.050 1.00 80.06 97 GLU A O 1
ATOM 773 N N . VAL A 1 98 ? -2.080 -4.266 3.752 1.00 82.12 98 VAL A N 1
ATOM 774 C CA . VAL A 1 98 ? -2.484 -5.442 4.547 1.00 82.12 98 VAL A CA 1
ATOM 775 C C . VAL A 1 98 ? -2.007 -6.739 3.891 1.00 82.12 98 VAL A C 1
ATOM 777 O O . VAL A 1 98 ? -1.492 -7.619 4.587 1.00 82.12 98 VAL A O 1
ATOM 780 N N . ALA A 1 99 ? -2.129 -6.863 2.566 1.00 71.50 99 ALA A N 1
ATOM 781 C CA . ALA A 1 99 ? -1.634 -8.020 1.823 1.00 71.50 99 ALA A CA 1
ATOM 782 C C . ALA A 1 99 ? -0.109 -8.164 1.959 1.00 71.50 99 ALA A C 1
ATOM 784 O O . ALA A 1 99 ? 0.377 -9.227 2.357 1.00 71.50 99 ALA A O 1
ATOM 785 N N . ARG A 1 100 ? 0.640 -7.072 1.745 1.00 75.56 100 ARG A N 1
ATOM 786 C CA . ARG A 1 100 ? 2.099 -7.030 1.929 1.00 75.56 100 ARG A CA 1
ATOM 787 C C . ARG A 1 100 ? 2.501 -7.448 3.343 1.00 75.56 100 ARG A C 1
ATOM 789 O O . ARG A 1 100 ? 3.425 -8.243 3.517 1.00 75.56 100 ARG A O 1
ATOM 796 N N . LYS A 1 101 ? 1.798 -6.950 4.364 1.00 79.81 101 LYS A N 1
ATOM 797 C CA . LYS A 1 101 ? 2.110 -7.258 5.764 1.00 79.81 101 LYS A CA 1
ATOM 798 C C . LYS A 1 101 ? 1.883 -8.732 6.098 1.00 79.81 101 LYS A C 1
ATOM 800 O O . LYS A 1 101 ? 2.714 -9.316 6.788 1.00 79.81 101 LYS A O 1
ATOM 805 N N . ARG A 1 102 ? 0.817 -9.346 5.570 1.00 71.06 102 ARG A N 1
ATOM 806 C CA . ARG A 1 102 ? 0.537 -10.780 5.762 1.00 71.06 102 ARG A CA 1
ATOM 807 C C . ARG A 1 102 ? 1.535 -11.687 5.046 1.00 71.06 102 ARG A C 1
ATOM 809 O O . ARG A 1 102 ? 1.881 -12.735 5.590 1.00 71.06 102 ARG A O 1
ATOM 816 N N . LEU A 1 103 ? 2.020 -11.292 3.869 1.00 65.25 103 LEU A N 1
ATOM 817 C CA . LEU A 1 103 ? 3.096 -12.008 3.175 1.00 65.25 103 LEU A CA 1
ATOM 818 C C . LEU A 1 103 ? 4.376 -12.007 4.018 1.00 65.25 103 LEU A C 1
ATOM 820 O O . LEU A 1 103 ? 4.971 -13.061 4.229 1.00 65.25 103 LEU A O 1
ATOM 824 N N . ALA A 1 104 ? 4.731 -10.848 4.577 1.00 69.25 104 ALA A N 1
ATOM 825 C CA . ALA A 1 104 ? 5.902 -10.699 5.436 1.00 69.25 104 ALA A CA 1
ATOM 826 C C . ALA A 1 104 ? 5.788 -11.465 6.768 1.00 69.25 104 ALA A C 1
ATOM 828 O O . ALA A 1 104 ? 6.801 -11.917 7.293 1.00 69.25 104 ALA A O 1
ATOM 829 N N . SER A 1 105 ? 4.580 -11.609 7.330 1.00 63.91 105 SER A N 1
ATOM 830 C CA . SER A 1 105 ? 4.366 -12.258 8.632 1.00 63.91 105 SER A CA 1
ATOM 831 C C . SER A 1 105 ? 4.048 -13.753 8.569 1.00 63.91 105 SER A C 1
ATOM 833 O O . SER A 1 105 ? 4.232 -14.440 9.569 1.00 63.91 105 SER A O 1
ATOM 835 N N . THR A 1 106 ? 3.521 -14.250 7.447 1.00 52.84 106 THR A N 1
ATOM 836 C CA . THR A 1 106 ? 2.858 -15.570 7.404 1.00 52.84 106 THR A CA 1
ATOM 837 C C . THR A 1 106 ? 3.194 -16.409 6.170 1.00 52.84 106 THR A C 1
ATOM 839 O O . THR A 1 106 ? 2.884 -17.593 6.173 1.00 52.84 106 THR A O 1
ATOM 842 N N . GLY A 1 107 ? 3.826 -15.856 5.124 1.00 53.00 107 GLY A N 1
ATOM 843 C CA . GLY A 1 107 ? 4.157 -16.620 3.907 1.00 53.00 107 GLY A CA 1
ATOM 844 C C . GLY A 1 107 ? 2.941 -17.174 3.138 1.00 53.00 107 GLY A C 1
ATOM 845 O O . GLY A 1 107 ? 3.095 -18.043 2.283 1.00 53.00 107 GLY A O 1
ATOM 846 N N . ASP A 1 108 ? 1.735 -16.681 3.440 1.00 47.59 108 ASP A N 1
ATOM 847 C CA . ASP A 1 108 ? 0.458 -17.173 2.912 1.00 47.59 108 ASP A CA 1
ATOM 848 C C . ASP A 1 108 ? 0.233 -16.708 1.464 1.00 47.59 108 ASP A C 1
ATOM 850 O O . ASP A 1 108 ? -0.147 -15.561 1.210 1.00 47.59 108 ASP A O 1
ATOM 854 N N . ARG A 1 109 ? 0.423 -17.621 0.504 1.00 53.66 109 ARG A N 1
ATOM 855 C CA . ARG A 1 109 ? 0.122 -17.420 -0.928 1.00 53.66 109 ARG A CA 1
ATOM 856 C C . ARG A 1 109 ? -1.383 -17.370 -1.245 1.00 53.66 109 ARG A C 1
ATOM 858 O O . ARG A 1 109 ? -1.763 -16.879 -2.301 1.00 53.66 109 ARG A O 1
ATOM 865 N N . GLU A 1 110 ? -2.252 -17.828 -0.342 1.00 50.00 110 GLU A N 1
ATOM 866 C CA . GLU A 1 110 ? -3.696 -17.971 -0.609 1.00 50.00 110 GLU A CA 1
ATOM 867 C C . GLU A 1 110 ? -4.463 -16.641 -0.678 1.00 50.00 110 GLU A C 1
ATOM 869 O O . GLU A 1 110 ? -5.500 -16.540 -1.337 1.00 50.00 110 GLU A O 1
ATOM 874 N N . THR A 1 111 ? -3.971 -15.582 -0.029 1.00 50.91 111 THR A N 1
ATOM 875 C CA . THR A 1 111 ? -4.673 -14.288 -0.042 1.00 50.91 111 THR A CA 1
ATOM 876 C C . THR A 1 111 ? -4.591 -13.539 -1.358 1.00 50.91 111 THR A C 1
ATOM 878 O O . THR A 1 111 ? -5.503 -12.768 -1.653 1.00 50.91 111 THR A O 1
ATOM 881 N N . ASP A 1 112 ? -3.560 -13.797 -2.155 1.00 51.72 112 ASP A N 1
ATOM 882 C CA . ASP A 1 112 ? -3.385 -13.166 -3.463 1.00 51.72 112 ASP A CA 1
ATOM 883 C C . ASP A 1 112 ? -4.490 -13.620 -4.436 1.00 51.72 112 ASP A C 1
ATOM 885 O O . ASP A 1 112 ? -5.111 -12.817 -5.137 1.00 51.72 112 ASP A O 1
ATOM 889 N N . GLU A 1 113 ? -4.867 -14.903 -4.375 1.00 50.34 113 GLU A N 1
ATOM 890 C CA . GLU A 1 113 ? -5.989 -15.442 -5.150 1.00 50.34 113 GLU A CA 1
ATOM 891 C C . GLU A 1 113 ? -7.365 -14.957 -4.671 1.00 50.34 113 GLU A C 1
ATOM 893 O O . GLU A 1 113 ? -8.318 -14.908 -5.458 1.00 50.34 113 GLU A O 1
ATOM 898 N N . PHE A 1 114 ? -7.520 -14.655 -3.379 1.00 49.53 114 PHE A N 1
ATOM 899 C CA . PHE A 1 114 ? -8.786 -14.153 -2.838 1.00 49.53 114 PHE A CA 1
ATOM 900 C C . PHE A 1 114 ? -9.018 -12.694 -3.251 1.00 49.53 114 PHE A C 1
ATOM 902 O O . PHE A 1 114 ? -10.104 -12.359 -3.728 1.00 49.53 114 PHE A O 1
ATOM 909 N N . VAL A 1 115 ? -7.984 -11.852 -3.154 1.00 54.28 115 VAL A N 1
ATOM 910 C CA . VAL A 1 115 ? -8.038 -10.439 -3.563 1.00 54.28 115 VAL A CA 1
ATOM 911 C C . VAL A 1 115 ? -8.237 -10.320 -5.079 1.00 54.28 115 VAL A C 1
ATOM 913 O O . VAL A 1 115 ? -9.125 -9.583 -5.507 1.00 54.28 115 VAL A O 1
ATOM 916 N N . ARG A 1 116 ? -7.538 -11.129 -5.896 1.00 55.28 116 ARG A N 1
ATOM 917 C CA . ARG A 1 116 ? -7.781 -11.206 -7.354 1.00 55.28 116 ARG A CA 1
ATOM 918 C C . ARG A 1 116 ? -9.231 -11.553 -7.697 1.00 55.28 116 ARG A C 1
ATOM 920 O O . ARG A 1 116 ? -9.837 -10.912 -8.555 1.00 55.28 116 ARG A O 1
ATOM 927 N N . ARG A 1 117 ? -9.825 -12.535 -7.006 1.00 53.78 117 ARG A N 1
ATOM 928 C CA . ARG A 1 117 ? -11.226 -12.941 -7.230 1.00 53.78 117 ARG A CA 1
ATOM 929 C C . ARG A 1 117 ? -12.238 -11.875 -6.807 1.00 53.78 117 ARG A C 1
ATOM 931 O O . ARG A 1 117 ? -13.286 -11.762 -7.441 1.00 53.78 117 ARG A O 1
ATOM 938 N N . GLN A 1 118 ? -11.955 -11.107 -5.757 1.00 49.66 118 GLN A N 1
ATOM 939 C CA . GLN A 1 118 ? -12.879 -10.095 -5.243 1.00 49.66 118 GLN A CA 1
ATOM 940 C C . GLN A 1 118 ? -12.877 -8.824 -6.112 1.00 49.66 118 GLN A C 1
ATOM 942 O O . GLN A 1 118 ? -13.951 -8.314 -6.438 1.00 49.66 118 GLN A O 1
ATOM 947 N N . THR A 1 119 ? -11.706 -8.390 -6.589 1.00 49.97 119 THR A N 1
ATOM 948 C CA . THR A 1 119 ? -11.569 -7.281 -7.551 1.00 49.97 119 THR A CA 1
ATOM 949 C C . THR A 1 119 ? -12.230 -7.617 -8.892 1.00 49.97 119 THR A C 1
ATOM 951 O O . THR A 1 119 ? -12.966 -6.798 -9.440 1.00 49.97 119 THR A O 1
ATOM 954 N N . ALA A 1 120 ? -12.075 -8.854 -9.381 1.00 52.56 120 ALA A N 1
ATOM 955 C CA . ALA A 1 120 ? -12.729 -9.317 -10.607 1.00 52.56 120 ALA A CA 1
ATOM 956 C C . ALA A 1 120 ? -14.270 -9.331 -10.511 1.00 52.56 120 ALA A C 1
ATOM 958 O O . ALA A 1 120 ? -14.954 -9.056 -11.494 1.00 52.56 120 ALA A O 1
ATOM 959 N N . ARG A 1 121 ? -14.835 -9.616 -9.327 1.00 49.19 121 ARG A N 1
ATOM 960 C CA . ARG A 1 121 ? -16.294 -9.622 -9.108 1.00 49.19 121 ARG A CA 1
ATOM 961 C C . ARG A 1 121 ? -16.893 -8.221 -8.987 1.00 49.19 121 ARG A C 1
ATOM 963 O O . ARG A 1 121 ? -17.963 -7.985 -9.533 1.00 49.19 121 ARG A O 1
ATOM 970 N N . GLN A 1 122 ? -16.199 -7.278 -8.348 1.00 46.16 122 GLN A N 1
ATOM 971 C CA . GLN A 1 122 ? -16.677 -5.891 -8.235 1.00 46.16 122 GLN A CA 1
ATOM 972 C C . GLN A 1 122 ? -16.702 -5.154 -9.584 1.00 46.16 122 GLN A C 1
ATOM 974 O O . GLN A 1 122 ? -17.560 -4.301 -9.796 1.00 46.16 122 GLN A O 1
ATOM 979 N N . ILE A 1 123 ? -15.810 -5.514 -10.512 1.00 53.50 123 ILE A N 1
ATOM 980 C CA . ILE A 1 123 ? -15.815 -4.995 -11.890 1.00 53.50 123 ILE A CA 1
ATOM 981 C C . ILE A 1 123 ? -16.996 -5.572 -12.696 1.00 53.50 123 ILE A C 1
ATOM 983 O O . ILE A 1 123 ? -17.523 -4.900 -13.578 1.00 53.50 123 ILE A O 1
ATOM 987 N N . ALA A 1 124 ? -17.446 -6.788 -12.371 1.00 50.44 124 ALA A N 1
ATOM 988 C CA . ALA A 1 124 ? -18.533 -7.469 -13.072 1.00 50.44 124 ALA A CA 1
ATOM 989 C C . ALA A 1 124 ? -19.952 -7.063 -12.608 1.00 50.44 124 ALA A C 1
ATOM 991 O O . ALA A 1 124 ? -20.900 -7.244 -13.368 1.00 50.44 124 ALA A O 1
ATOM 992 N N . GLU A 1 125 ? -20.119 -6.521 -11.393 1.00 41.69 125 GLU A N 1
ATOM 993 C CA . GLU A 1 125 ? -21.438 -6.216 -10.792 1.00 41.69 125 GLU A CA 1
ATOM 994 C C . GLU A 1 125 ? -21.818 -4.718 -10.758 1.00 41.69 125 GLU A C 1
ATOM 996 O O . GLU A 1 125 ? -22.888 -4.366 -10.257 1.00 41.69 125 GLU A O 1
ATOM 1001 N N . ALA A 1 126 ? -20.998 -3.810 -11.297 1.00 37.53 126 ALA A N 1
ATOM 1002 C CA . ALA A 1 126 ? -21.350 -2.388 -11.355 1.00 37.53 126 ALA A CA 1
ATOM 1003 C C . ALA A 1 126 ? -22.462 -2.121 -12.402 1.00 37.53 126 ALA A C 1
ATOM 1005 O O . ALA A 1 126 ? -22.275 -2.441 -13.579 1.00 37.53 126 ALA A O 1
ATOM 1006 N N . PRO A 1 127 ? -23.607 -1.498 -12.038 1.00 44.78 127 PRO A N 1
ATOM 1007 C CA . PRO A 1 127 ? -24.598 -1.060 -13.018 1.00 44.78 127 PRO A CA 1
ATOM 1008 C C . PRO A 1 127 ? -24.000 0.034 -13.916 1.00 44.78 127 PRO A C 1
ATOM 1010 O O . PRO A 1 127 ? -23.247 0.875 -13.412 1.00 44.78 127 PRO 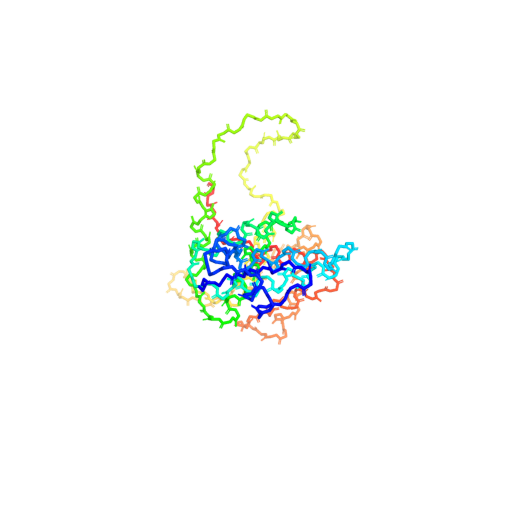A O 1
ATOM 1013 N N . PRO A 1 128 ? -24.350 0.091 -15.213 1.00 41.19 128 PRO A N 1
ATOM 1014 C CA . PRO A 1 128 ? -23.830 1.114 -16.110 1.00 41.19 128 PRO A CA 1
ATOM 1015 C C . PRO A 1 128 ? -24.338 2.487 -15.654 1.00 41.19 128 PRO A C 1
ATOM 1017 O O . PRO A 1 128 ? -25.521 2.804 -15.780 1.00 41.19 128 PRO A O 1
ATOM 1020 N N . GLN A 1 129 ? -23.452 3.303 -15.082 1.00 39.62 129 GLN A N 1
ATOM 1021 C CA . GLN A 1 129 ? -23.765 4.698 -14.785 1.00 39.62 129 GLN A CA 1
ATOM 1022 C C . GLN A 1 129 ? -23.811 5.495 -16.097 1.00 39.62 129 GLN A C 1
ATOM 1024 O O . GLN A 1 129 ? -22.929 5.330 -16.943 1.00 39.62 129 GLN A O 1
ATOM 1029 N N . PRO A 1 130 ? -24.817 6.366 -16.292 1.00 44.16 130 PRO A N 1
ATOM 1030 C CA . PRO A 1 130 ? -24.880 7.214 -17.468 1.00 44.16 130 PRO A CA 1
ATOM 1031 C C . PRO A 1 130 ? -23.751 8.246 -17.411 1.00 44.16 130 PRO A C 1
ATOM 1033 O O . PRO A 1 130 ? -23.624 9.007 -16.449 1.00 44.16 130 PRO A O 1
ATOM 1036 N N . ALA A 1 131 ? -22.934 8.245 -18.461 1.00 41.41 131 ALA A N 1
ATOM 1037 C CA . ALA A 1 131 ? -21.827 9.164 -18.654 1.00 41.41 131 ALA A CA 1
ATOM 1038 C C . ALA A 1 131 ? -22.295 10.626 -18.562 1.00 41.41 131 ALA A C 1
ATOM 1040 O O . ALA A 1 131 ? -23.246 11.036 -19.233 1.00 41.41 131 ALA A O 1
ATOM 1041 N N . ARG A 1 132 ? -21.592 11.424 -17.753 1.00 34.94 132 ARG A N 1
ATOM 1042 C CA . ARG A 1 132 ? -21.523 12.877 -17.937 1.00 34.94 132 ARG A CA 1
ATOM 1043 C C . ARG A 1 132 ? -20.273 13.210 -18.754 1.00 34.94 132 ARG A C 1
ATOM 1045 O O . ARG A 1 132 ? -19.302 12.458 -18.678 1.00 34.94 132 ARG A O 1
ATOM 1052 N N . PRO A 1 133 ? -20.330 14.269 -19.572 1.00 51.03 133 PRO A N 1
ATOM 1053 C CA . PRO A 1 133 ? -19.541 14.334 -20.785 1.00 51.03 133 PRO A CA 1
ATOM 1054 C C . PRO A 1 133 ? -18.176 14.996 -20.580 1.00 51.03 133 PRO A C 1
ATOM 1056 O O . PRO A 1 133 ? -17.971 15.789 -19.663 1.00 51.03 133 PRO A O 1
ATOM 1059 N N . ASP A 1 134 ? -17.312 14.670 -21.537 1.00 40.56 134 ASP A N 1
ATOM 1060 C CA . ASP A 1 134 ? -16.159 15.429 -22.012 1.00 40.56 134 ASP A CA 1
ATOM 1061 C C . ASP A 1 134 ? -14.872 15.411 -21.179 1.00 40.56 134 ASP A C 1
ATOM 1063 O O . ASP A 1 134 ? -14.456 16.396 -20.576 1.00 40.56 134 ASP A O 1
ATOM 1067 N N . THR A 1 135 ? -14.105 14.341 -21.391 1.00 33.09 135 THR A N 1
ATOM 1068 C CA . THR A 1 135 ? -12.779 14.529 -21.997 1.00 33.09 135 THR A CA 1
ATOM 1069 C C . THR A 1 135 ? -12.597 13.519 -23.125 1.00 33.09 135 THR A C 1
ATOM 1071 O O . THR A 1 135 ? -12.876 12.331 -22.988 1.00 33.09 135 THR A O 1
ATOM 1074 N N . GLN A 1 136 ? -12.235 14.046 -24.289 1.00 33.69 136 GLN A N 1
ATOM 1075 C CA . GLN A 1 136 ? -12.340 13.416 -25.598 1.00 33.69 136 GLN A CA 1
ATOM 1076 C C . GLN A 1 136 ? -11.576 12.089 -25.687 1.00 33.69 136 GLN A C 1
ATOM 1078 O O . GLN A 1 136 ? -10.353 12.058 -25.791 1.00 33.69 136 GLN A O 1
ATOM 1083 N N . PHE A 1 137 ? -12.332 10.995 -25.755 1.00 32.81 137 PHE A N 1
ATOM 1084 C CA . PHE A 1 137 ? -11.918 9.792 -26.461 1.00 32.81 137 PHE A CA 1
ATOM 1085 C C . PHE A 1 137 ? -11.971 10.083 -27.962 1.00 32.81 137 PHE A C 1
ATOM 1087 O O . PHE A 1 137 ? -13.049 10.145 -28.554 1.00 32.81 137 PHE A O 1
ATOM 1094 N N . VAL A 1 138 ? -10.810 10.232 -28.596 1.00 33.78 138 VAL A N 1
ATOM 1095 C CA . VAL A 1 138 ? -10.707 9.995 -30.037 1.00 33.78 138 VAL A CA 1
ATOM 1096 C C . VAL A 1 138 ? -10.411 8.515 -30.207 1.00 33.78 138 VAL A C 1
ATOM 1098 O O . VAL A 1 138 ? -9.277 8.065 -30.083 1.00 33.78 138 VAL A O 1
ATOM 1101 N N . GLY A 1 139 ? -11.467 7.746 -30.450 1.00 40.91 139 GLY A N 1
ATOM 1102 C CA . GLY A 1 139 ? -11.338 6.378 -30.916 1.00 40.91 139 GLY A CA 1
ATOM 1103 C C . GLY A 1 139 ? 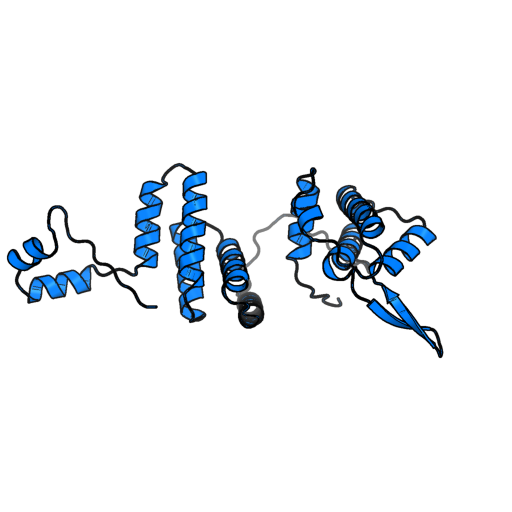-10.830 6.354 -32.355 1.00 40.91 139 GLY A C 1
ATOM 1104 O O . GLY A 1 139 ? -11.465 6.905 -33.254 1.00 40.91 139 GLY A O 1
ATOM 1105 N N . ARG A 1 140 ? -9.728 5.643 -32.578 1.00 30.22 140 ARG A N 1
ATOM 1106 C CA . ARG A 1 140 ? -9.497 4.863 -33.794 1.00 30.22 140 ARG A CA 1
ATOM 1107 C C . ARG A 1 140 ? -8.845 3.554 -33.380 1.00 30.22 140 ARG A C 1
ATOM 1109 O O . ARG A 1 140 ? -7.890 3.539 -32.619 1.00 30.22 140 ARG A O 1
ATOM 1116 N N . ILE A 1 141 ? -9.427 2.466 -33.855 1.00 45.28 141 ILE A N 1
ATOM 1117 C CA . ILE A 1 141 ? -8.887 1.121 -33.718 1.00 45.28 141 ILE A CA 1
ATOM 1118 C C . ILE A 1 141 ? -7.658 1.062 -34.634 1.00 45.28 141 ILE A C 1
ATOM 1120 O O . ILE A 1 141 ? -7.815 1.160 -35.850 1.00 45.28 141 ILE A O 1
ATOM 1124 N N . GLU A 1 142 ? -6.459 0.933 -34.067 1.00 32.56 142 GLU A N 1
ATOM 1125 C CA . GLU A 1 142 ? -5.232 0.623 -34.805 1.00 32.56 142 GLU A CA 1
ATOM 1126 C C . GLU A 1 142 ? -4.604 -0.642 -34.219 1.00 32.56 142 GLU A C 1
ATOM 1128 O O . GLU A 1 142 ? -4.475 -0.809 -33.008 1.00 32.56 142 GLU A O 1
ATOM 1133 N N . VAL A 1 143 ? -4.252 -1.564 -35.109 1.00 39.53 143 VAL A N 1
ATOM 1134 C CA . VAL A 1 143 ? -3.399 -2.709 -34.808 1.00 39.53 143 VAL A CA 1
ATOM 1135 C C . VAL A 1 143 ? -2.054 -2.161 -34.330 1.00 39.53 143 VAL A C 1
ATOM 1137 O O . VAL A 1 143 ? -1.351 -1.517 -35.104 1.00 39.53 143 VAL A O 1
ATOM 1140 N N . GLY A 1 144 ? -1.705 -2.411 -33.071 1.00 44.44 144 GLY A N 1
ATOM 1141 C CA . GLY A 1 144 ? -0.444 -1.978 -32.474 1.00 44.44 144 GLY A CA 1
ATOM 1142 C C . GLY A 1 144 ? -0.678 -1.241 -31.165 1.00 44.44 144 GLY A C 1
ATOM 1143 O O . GLY A 1 144 ? -1.183 -0.122 -31.148 1.00 44.44 144 GLY A O 1
ATOM 1144 N N . SER A 1 145 ? -0.288 -1.862 -30.054 1.00 56.09 145 SER A N 1
ATOM 1145 C CA . SER A 1 145 ? -0.099 -1.152 -28.791 1.00 56.09 145 SER A CA 1
ATOM 1146 C C . SER A 1 145 ? 0.745 0.104 -29.049 1.00 56.09 145 SER A C 1
ATOM 1148 O O . SER A 1 145 ? 1.670 0.067 -29.866 1.00 56.09 145 SER A O 1
ATOM 1150 N N . SER A 1 146 ? 0.434 1.222 -28.384 1.00 76.12 146 SER A N 1
ATOM 1151 C CA . SER A 1 146 ? 1.246 2.437 -28.512 1.00 76.12 146 SER A CA 1
ATOM 1152 C C . SER A 1 146 ? 2.717 2.119 -28.228 1.00 76.12 146 SER A C 1
ATOM 1154 O O . SER A 1 146 ? 3.024 1.202 -27.467 1.00 76.12 146 SER A O 1
ATOM 1156 N N . VAL A 1 147 ? 3.643 2.874 -28.824 1.00 76.31 147 VAL A N 1
ATOM 1157 C CA . VAL A 1 147 ? 5.084 2.657 -28.595 1.00 76.31 147 VAL A CA 1
ATOM 1158 C C . VAL A 1 147 ? 5.407 2.677 -27.096 1.00 76.31 147 VAL A C 1
ATOM 1160 O O . VAL A 1 147 ? 6.149 1.832 -26.620 1.00 76.31 147 VAL A O 1
ATOM 1163 N N . GLU A 1 148 ? 4.752 3.555 -26.337 1.00 77.00 148 GLU A N 1
ATOM 1164 C CA . GLU A 1 148 ? 4.855 3.609 -24.875 1.00 77.00 148 GLU A CA 1
ATOM 1165 C C . GLU A 1 148 ? 4.330 2.340 -24.186 1.00 77.00 148 GLU A C 1
ATOM 1167 O O . GLU A 1 148 ? 4.930 1.875 -23.221 1.00 77.00 148 GLU A O 1
ATOM 1172 N N . ALA A 1 149 ? 3.230 1.753 -24.669 1.00 78.06 149 ALA A N 1
ATOM 1173 C CA . ALA A 1 149 ? 2.707 0.497 -24.137 1.00 78.06 149 ALA A CA 1
ATOM 1174 C C . ALA A 1 149 ? 3.638 -0.685 -24.448 1.00 78.06 149 ALA A C 1
ATOM 1176 O O . ALA A 1 149 ? 3.835 -1.542 -23.591 1.00 78.06 149 ALA A O 1
ATOM 1177 N N . LEU A 1 150 ? 4.251 -0.713 -25.636 1.00 81.31 150 LEU A N 1
ATOM 1178 C CA . LEU A 1 150 ? 5.257 -1.717 -25.993 1.00 81.31 150 LEU A CA 1
ATOM 1179 C C . LEU A 1 150 ? 6.519 -1.575 -25.133 1.00 81.31 150 LEU A C 1
ATOM 1181 O O . LEU A 1 150 ? 6.994 -2.561 -24.580 1.00 81.31 150 LEU A O 1
ATOM 1185 N N . GLU A 1 151 ? 7.033 -0.355 -24.966 1.00 85.50 151 GLU A N 1
ATOM 1186 C CA . GLU A 1 151 ? 8.191 -0.073 -24.108 1.00 85.50 151 GLU A CA 1
ATOM 1187 C C . GLU A 1 151 ? 7.914 -0.453 -22.649 1.00 85.50 151 GLU A C 1
ATOM 1189 O O . GLU A 1 151 ? 8.745 -1.099 -22.007 1.00 85.50 151 GLU A O 1
ATOM 1194 N N . ARG A 1 152 ? 6.715 -0.140 -22.144 1.00 83.75 152 ARG A N 1
ATOM 1195 C CA . ARG A 1 152 ? 6.267 -0.548 -20.808 1.00 83.75 152 ARG A CA 1
ATOM 1196 C C . ARG A 1 152 ? 6.257 -2.068 -20.649 1.00 83.75 152 ARG A C 1
ATOM 1198 O O . ARG A 1 152 ? 6.723 -2.560 -19.624 1.00 83.75 152 ARG A O 1
ATOM 1205 N N . GLU A 1 153 ? 5.753 -2.807 -21.636 1.00 82.69 153 GLU A N 1
ATOM 1206 C CA . GLU A 1 153 ? 5.735 -4.274 -21.588 1.00 82.69 153 GLU A CA 1
ATOM 1207 C C . GLU A 1 153 ? 7.150 -4.862 -21.624 1.00 82.69 153 GLU A C 1
ATOM 1209 O O . GLU A 1 153 ? 7.453 -5.757 -20.838 1.00 82.69 153 GLU A O 1
ATOM 1214 N N . ILE A 1 154 ? 8.063 -4.320 -22.437 1.00 85.12 154 ILE A N 1
ATOM 1215 C CA . ILE A 1 154 ? 9.464 -4.777 -22.445 1.00 85.12 154 ILE A CA 1
ATOM 1216 C C . ILE A 1 154 ? 10.117 -4.551 -21.071 1.00 85.12 154 ILE A C 1
ATOM 1218 O O . ILE A 1 154 ? 10.758 -5.456 -20.531 1.00 85.12 154 ILE A O 1
ATOM 1222 N N . VAL A 1 155 ? 9.920 -3.375 -20.462 1.00 86.81 155 VAL A N 1
ATOM 1223 C CA . VAL A 1 155 ? 10.427 -3.088 -19.107 1.00 86.81 155 VAL A CA 1
ATOM 1224 C C . VAL A 1 155 ? 9.807 -4.022 -18.068 1.00 86.81 155 VAL A C 1
ATOM 1226 O O . VAL A 1 155 ? 10.510 -4.506 -17.180 1.00 86.81 155 VAL A O 1
ATOM 1229 N N . LYS A 1 156 ? 8.510 -4.316 -18.180 1.00 84.69 156 LYS A N 1
ATOM 1230 C CA . LYS A 1 156 ? 7.810 -5.260 -17.304 1.00 84.69 156 LYS A CA 1
ATOM 1231 C C . LYS A 1 156 ? 8.418 -6.655 -17.376 1.00 84.69 156 LYS A C 1
ATOM 1233 O O . LYS A 1 156 ? 8.722 -7.224 -16.328 1.00 84.69 156 LYS A O 1
ATOM 1238 N N . TYR A 1 157 ? 8.650 -7.176 -18.582 1.00 84.94 157 TYR A N 1
ATOM 1239 C CA . TYR A 1 157 ? 9.286 -8.480 -18.762 1.00 84.94 157 TYR A CA 1
ATOM 1240 C C . TYR A 1 157 ? 10.690 -8.522 -18.157 1.00 84.94 157 TYR A C 1
ATOM 1242 O O . TYR A 1 157 ? 11.019 -9.488 -17.475 1.00 84.94 157 TYR A O 1
ATOM 1250 N N . LEU A 1 158 ? 11.492 -7.467 -18.320 1.00 85.12 158 LEU A N 1
ATOM 1251 C CA . LEU A 1 158 ? 12.818 -7.389 -17.701 1.00 85.12 158 LEU A CA 1
ATOM 1252 C C . LEU A 1 158 ? 12.743 -7.397 -16.170 1.00 85.12 158 LEU A C 1
ATOM 1254 O O . LEU A 1 158 ? 13.427 -8.192 -15.524 1.00 85.12 158 LEU A O 1
ATOM 1258 N N . LEU A 1 159 ? 11.898 -6.541 -15.589 1.00 82.56 159 LEU A N 1
ATOM 1259 C CA . LEU A 1 159 ? 11.790 -6.392 -14.137 1.00 82.56 159 LEU A CA 1
ATOM 1260 C C . LEU A 1 159 ? 11.219 -7.633 -13.445 1.00 82.56 159 LEU A C 1
ATOM 1262 O O . LEU A 1 159 ? 11.654 -7.946 -12.342 1.00 82.56 159 LEU A O 1
ATOM 1266 N N . LYS A 1 160 ? 10.266 -8.330 -14.071 1.00 81.50 160 LYS A N 1
ATOM 1267 C CA . LYS A 1 160 ? 9.604 -9.496 -13.468 1.00 81.50 160 LYS A CA 1
ATOM 1268 C C . LYS A 1 160 ? 10.259 -10.824 -13.827 1.00 81.50 160 LYS A C 1
ATOM 1270 O O . LYS A 1 160 ? 10.455 -11.663 -12.958 1.00 81.50 160 LYS A O 1
ATOM 1275 N N . HIS A 1 161 ? 10.607 -10.997 -15.098 1.00 82.00 161 HIS A N 1
ATOM 1276 C CA . HIS A 1 161 ? 10.989 -12.291 -15.667 1.00 82.00 161 HIS A CA 1
ATOM 1277 C C . HIS A 1 161 ? 12.398 -12.293 -16.259 1.00 82.00 161 HIS A C 1
ATOM 1279 O O . HIS A 1 161 ? 12.825 -13.300 -16.808 1.00 82.00 161 HIS A O 1
ATOM 1285 N N . GLY A 1 162 ? 13.165 -11.202 -16.160 1.00 80.38 162 GLY A N 1
ATOM 1286 C CA . GLY A 1 162 ? 14.467 -11.123 -16.829 1.00 80.38 162 GLY A CA 1
ATOM 1287 C C . GLY A 1 162 ? 15.491 -12.164 -16.352 1.00 80.38 162 GLY A C 1
ATOM 1288 O O . GLY A 1 162 ? 16.409 -12.505 -17.094 1.00 80.38 162 GLY A O 1
ATOM 1289 N N . HIS A 1 163 ? 15.315 -12.734 -15.159 1.00 79.31 163 HIS A N 1
ATOM 1290 C CA . HIS A 1 163 ? 16.143 -13.828 -14.641 1.00 79.31 163 HIS A CA 1
ATOM 1291 C C . HIS A 1 163 ? 15.695 -15.218 -15.094 1.00 79.31 163 HIS A C 1
ATOM 1293 O O . HIS A 1 163 ? 16.454 -16.177 -14.968 1.00 79.31 163 HIS A O 1
ATOM 1299 N N . GLU A 1 164 ? 14.484 -15.337 -15.632 1.00 78.94 164 GLU A N 1
ATOM 1300 C CA . GLU A 1 164 ? 13.938 -16.612 -16.061 1.00 78.94 164 GLU A CA 1
ATOM 1301 C C . GLU A 1 164 ? 14.659 -17.103 -17.320 1.00 78.94 164 GLU A C 1
ATOM 1303 O O . GLU A 1 164 ? 14.944 -16.357 -18.265 1.00 78.94 164 GLU A O 1
ATOM 1308 N N . GLY A 1 165 ? 14.993 -18.390 -17.304 1.00 80.00 165 GLY A N 1
ATOM 1309 C CA . GLY A 1 165 ? 15.437 -19.122 -18.478 1.00 80.00 165 GLY A CA 1
ATOM 1310 C C . GLY A 1 165 ? 14.252 -19.833 -19.116 1.00 80.00 165 GLY A C 1
ATOM 1311 O O . GLY A 1 165 ? 13.413 -20.394 -18.413 1.00 80.00 165 GLY A O 1
ATOM 1312 N N . PHE A 1 166 ? 14.194 -19.845 -20.440 1.00 78.44 166 PHE A N 1
ATOM 1313 C CA . PHE A 1 166 ? 13.212 -20.601 -21.202 1.00 78.44 166 PHE A CA 1
ATOM 1314 C C . PHE A 1 166 ? 13.901 -21.417 -22.290 1.00 78.44 166 PHE A C 1
ATOM 1316 O O . PHE A 1 166 ? 14.945 -21.042 -22.822 1.00 78.44 166 PHE A O 1
ATOM 1323 N N . GLU A 1 167 ? 13.314 -22.560 -22.624 1.00 78.38 167 GLU A N 1
ATOM 1324 C CA . GLU A 1 167 ? 13.819 -23.412 -23.692 1.00 78.38 167 GLU A CA 1
ATOM 1325 C C . GLU A 1 167 ? 13.106 -23.053 -25.000 1.00 78.38 167 GLU A C 1
ATOM 1327 O O . GLU A 1 167 ? 11.890 -23.207 -25.134 1.00 78.38 167 GLU A O 1
ATOM 1332 N N . PHE A 1 168 ? 13.865 -22.573 -25.983 1.00 75.44 168 PHE A N 1
ATOM 1333 C CA . PHE A 1 168 ? 13.365 -22.253 -27.314 1.00 75.44 168 PHE A CA 1
ATOM 1334 C C . PHE A 1 168 ? 13.715 -23.365 -28.302 1.00 75.44 168 PHE A C 1
ATOM 1336 O O . PHE A 1 168 ? 14.845 -23.856 -28.356 1.00 75.44 168 PHE A O 1
ATOM 1343 N N . LYS A 1 169 ? 12.729 -23.793 -29.094 1.00 75.88 169 LYS A N 1
ATOM 1344 C CA . LYS A 1 169 ? 12.923 -24.844 -30.093 1.00 75.88 169 LYS A CA 1
ATOM 1345 C C . LYS A 1 169 ? 13.324 -24.229 -31.426 1.00 75.88 169 LYS A C 1
ATOM 1347 O O . LYS A 1 169 ? 12.471 -23.871 -32.236 1.00 75.88 169 LYS A O 1
ATOM 1352 N N . GLU A 1 170 ? 14.622 -24.194 -31.687 1.00 72.56 170 GLU A N 1
ATOM 1353 C CA . GLU A 1 170 ? 15.160 -23.796 -32.982 1.00 72.56 170 GLU A CA 1
ATOM 1354 C C . GLU A 1 170 ? 15.271 -25.035 -33.892 1.00 72.56 170 GLU A C 1
ATOM 1356 O O . GLU A 1 170 ? 16.231 -25.811 -33.879 1.00 72.56 170 GLU A O 1
ATOM 1361 N N . GLY A 1 171 ? 14.201 -25.302 -34.646 1.00 75.44 171 GLY A N 1
ATOM 1362 C CA . GLY A 1 171 ? 14.117 -26.455 -35.544 1.00 75.44 171 GLY A CA 1
ATOM 1363 C C . GLY A 1 171 ? 14.062 -27.802 -34.807 1.00 75.44 171 GLY A C 1
ATOM 1364 O O . GLY A 1 171 ? 13.005 -28.207 -34.316 1.00 75.44 171 GLY A O 1
ATOM 1365 N N . ARG A 1 172 ? 15.178 -28.546 -34.791 1.00 63.94 172 ARG A N 1
ATOM 1366 C CA . ARG A 1 172 ? 15.301 -29.869 -34.133 1.00 63.94 172 ARG A CA 1
ATOM 1367 C C . ARG A 1 172 ? 16.036 -29.822 -32.791 1.00 63.94 172 ARG A C 1
ATOM 1369 O O . ARG A 1 172 ? 16.100 -30.853 -32.126 1.00 63.94 172 ARG A O 1
ATOM 1376 N N . THR A 1 173 ? 16.551 -28.663 -32.395 1.00 57.94 173 THR A N 1
ATOM 1377 C CA . THR A 1 173 ? 17.398 -28.507 -31.209 1.00 57.94 173 THR A CA 1
ATOM 1378 C C . THR A 1 173 ? 16.691 -27.616 -30.189 1.00 57.94 173 THR A C 1
ATOM 1380 O O . THR A 1 173 ? 16.015 -26.660 -30.562 1.00 57.94 173 THR A O 1
ATOM 1383 N N . MET A 1 174 ? 16.807 -27.953 -28.904 1.00 68.88 174 MET A N 1
ATOM 1384 C CA . MET A 1 174 ? 16.367 -27.091 -27.804 1.00 68.88 174 MET A CA 1
ATOM 1385 C C . MET A 1 174 ? 17.543 -26.213 -27.385 1.00 68.88 174 MET A C 1
ATOM 1387 O O . MET A 1 174 ? 18.617 -26.738 -27.089 1.00 68.88 174 MET A O 1
ATOM 1391 N N . VAL A 1 175 ? 17.345 -24.898 -27.394 1.00 75.56 175 VAL A N 1
ATOM 1392 C CA . VAL A 1 175 ? 18.328 -23.905 -26.953 1.00 75.56 175 VAL A CA 1
ATOM 1393 C C . VAL A 1 175 ? 17.795 -23.267 -25.676 1.00 75.56 175 VAL A C 1
ATOM 1395 O O . VAL A 1 175 ? 16.662 -22.791 -25.649 1.00 75.56 175 VAL A O 1
ATOM 1398 N N . ALA A 1 176 ? 18.587 -23.298 -24.607 1.00 73.06 176 ALA A N 1
ATOM 1399 C CA . ALA A 1 176 ? 18.258 -22.590 -23.378 1.00 73.06 176 ALA A CA 1
ATOM 1400 C C . ALA A 1 176 ? 18.606 -21.108 -23.554 1.00 73.06 176 ALA A C 1
ATOM 1402 O O . ALA A 1 176 ? 19.761 -20.776 -23.816 1.00 73.06 176 ALA A O 1
ATOM 1403 N N . CYS A 1 177 ? 17.609 -20.240 -23.413 1.00 77.19 177 CYS A N 1
ATOM 1404 C CA . CYS A 1 177 ? 17.728 -18.794 -23.554 1.00 77.19 177 CYS A CA 1
ATOM 1405 C C . CYS A 1 177 ? 17.313 -18.109 -22.250 1.00 77.19 177 CYS A C 1
ATOM 1407 O O . CYS A 1 177 ? 16.460 -18.614 -21.523 1.00 77.19 177 CYS A O 1
ATOM 1409 N N . ASN A 1 178 ? 17.876 -16.940 -21.958 1.00 85.75 178 ASN A N 1
ATOM 1410 C CA . ASN A 1 178 ? 17.424 -16.089 -20.860 1.00 85.75 178 ASN A CA 1
ATOM 1411 C C . ASN A 1 178 ? 16.605 -14.907 -21.400 1.00 85.75 178 ASN A C 1
ATOM 1413 O O . ASN A 1 178 ? 16.945 -14.330 -22.432 1.00 85.75 178 ASN A O 1
ATOM 1417 N N . VAL A 1 179 ? 15.534 -14.535 -20.694 1.00 83.19 179 VAL A N 1
ATOM 1418 C CA . VAL A 1 179 ? 14.631 -13.451 -21.121 1.00 83.19 179 VAL A CA 1
ATOM 1419 C C . VAL A 1 179 ? 15.373 -12.122 -21.283 1.00 83.19 179 VAL A C 1
ATOM 1421 O O . VAL A 1 179 ? 15.228 -11.474 -22.319 1.00 83.19 179 VAL A O 1
ATOM 1424 N N . ALA A 1 180 ? 16.196 -11.721 -20.308 1.00 84.94 180 ALA A N 1
ATOM 1425 C CA . ALA A 1 180 ? 16.942 -10.466 -20.404 1.00 84.94 180 ALA A CA 1
ATOM 1426 C C . ALA A 1 180 ? 17.972 -10.495 -21.541 1.00 84.94 180 ALA A C 1
ATOM 1428 O O . ALA A 1 180 ? 18.104 -9.515 -22.270 1.00 84.94 180 ALA A O 1
ATOM 1429 N N . GLU A 1 181 ? 18.660 -11.621 -21.733 1.00 83.12 181 GLU A N 1
ATOM 1430 C CA . GLU A 1 181 ? 19.632 -11.793 -22.816 1.00 83.12 181 GLU A CA 1
ATOM 1431 C C . GLU A 1 181 ? 18.991 -11.647 -24.202 1.00 83.12 181 GLU A C 1
ATOM 1433 O O . GLU A 1 181 ? 19.505 -10.902 -25.035 1.00 83.12 181 GLU A O 1
ATOM 1438 N N . VAL A 1 182 ? 17.843 -12.291 -24.431 1.00 83.25 182 VAL A N 1
ATOM 1439 C CA . VAL A 1 182 ? 17.115 -12.203 -25.707 1.00 83.25 182 VAL A CA 1
ATOM 1440 C C . VAL A 1 182 ? 16.626 -10.781 -25.955 1.00 83.25 182 VAL A C 1
ATOM 1442 O O . VAL A 1 182 ? 16.871 -10.233 -27.026 1.00 83.25 182 VAL A O 1
ATOM 1445 N N . ILE A 1 183 ? 16.005 -10.146 -24.954 1.00 86.44 183 ILE A N 1
ATOM 1446 C CA . ILE A 1 183 ? 15.535 -8.760 -25.073 1.00 86.44 183 ILE A CA 1
ATOM 1447 C C . ILE A 1 183 ? 16.702 -7.824 -25.408 1.00 86.44 183 ILE A C 1
ATOM 1449 O O . ILE A 1 183 ? 16.586 -6.995 -26.307 1.00 86.44 183 ILE A O 1
ATOM 1453 N N . PHE A 1 184 ? 17.843 -7.953 -24.726 1.00 87.06 184 PHE A N 1
ATOM 1454 C CA . PHE A 1 184 ? 19.003 -7.111 -25.010 1.00 87.06 184 PHE A CA 1
ATOM 1455 C C . PHE A 1 184 ? 19.627 -7.386 -26.374 1.00 87.06 184 PHE A C 1
ATOM 1457 O O . PHE A 1 184 ? 19.991 -6.429 -27.052 1.00 87.06 184 PHE A O 1
ATOM 1464 N N . SER A 1 185 ? 19.732 -8.652 -26.778 1.00 82.50 185 SER A N 1
ATOM 1465 C CA . SER A 1 185 ? 20.289 -9.032 -28.076 1.00 82.50 185 SER A CA 1
ATOM 1466 C C . SER A 1 185 ? 19.461 -8.468 -29.229 1.00 82.50 185 SER A C 1
ATOM 1468 O O . SER A 1 185 ? 20.032 -7.910 -30.161 1.00 82.50 185 SER A O 1
ATOM 1470 N N . GLU A 1 186 ? 18.133 -8.570 -29.156 1.00 83.00 186 GLU A N 1
ATOM 1471 C CA . GLU A 1 186 ? 17.221 -8.039 -30.180 1.00 83.00 186 GLU A CA 1
ATOM 1472 C C . GLU A 1 186 ? 17.276 -6.504 -30.235 1.00 83.00 186 GLU A C 1
ATOM 1474 O O . GLU A 1 186 ? 17.443 -5.914 -31.304 1.00 83.00 186 GLU A O 1
ATOM 1479 N N . LEU A 1 187 ? 17.234 -5.836 -29.072 1.00 85.50 187 LEU A N 1
ATOM 1480 C CA . LEU A 1 187 ? 17.337 -4.374 -29.010 1.00 85.50 187 LEU A CA 1
ATOM 1481 C C . LEU A 1 187 ? 18.684 -3.860 -29.548 1.00 85.50 187 LEU A C 1
ATOM 1483 O O . LEU A 1 187 ? 18.713 -2.851 -30.254 1.00 85.50 187 LEU A O 1
ATOM 1487 N N . ASP A 1 188 ? 19.795 -4.542 -29.250 1.00 85.38 188 ASP A N 1
ATOM 1488 C CA . ASP A 1 188 ? 21.127 -4.151 -29.728 1.00 85.38 188 ASP A CA 1
ATOM 1489 C C . ASP A 1 188 ? 21.323 -4.452 -31.224 1.00 85.38 188 ASP A C 1
ATOM 1491 O O . ASP A 1 188 ? 21.956 -3.651 -31.923 1.00 85.38 188 ASP A O 1
ATOM 1495 N N . ALA A 1 189 ? 20.780 -5.569 -31.727 1.00 80.19 189 ALA A N 1
ATOM 1496 C CA . ALA A 1 189 ? 20.859 -5.953 -33.138 1.00 80.19 189 ALA A CA 1
ATOM 1497 C C . ALA A 1 189 ? 20.210 -4.899 -34.045 1.00 80.19 189 ALA A C 1
ATOM 1499 O O . ALA A 1 189 ? 20.818 -4.471 -35.032 1.00 80.19 189 ALA A O 1
ATOM 1500 N N . ASP A 1 190 ? 19.036 -4.407 -33.644 1.00 79.25 190 ASP A N 1
ATOM 1501 C CA . ASP A 1 190 ? 18.281 -3.388 -34.377 1.00 79.25 190 ASP A CA 1
ATOM 1502 C C . ASP A 1 190 ? 18.629 -1.945 -33.959 1.00 79.25 190 ASP A C 1
ATOM 1504 O O . ASP A 1 190 ? 18.105 -0.981 -34.524 1.00 79.25 190 ASP A O 1
ATOM 1508 N N . ARG A 1 191 ? 19.546 -1.771 -32.993 1.00 81.31 191 ARG A N 1
ATOM 1509 C CA . ARG A 1 191 ? 19.931 -0.476 -32.390 1.00 81.31 191 ARG A CA 1
ATOM 1510 C C . ARG A 1 191 ? 18.723 0.333 -31.910 1.00 81.31 191 ARG A C 1
ATOM 1512 O O . ARG A 1 191 ? 18.652 1.550 -32.105 1.00 81.31 191 ARG A O 1
ATOM 1519 N N . LEU A 1 192 ? 17.771 -0.353 -31.291 1.00 80.62 192 LEU A N 1
ATOM 1520 C CA . LEU A 1 192 ? 16.542 0.238 -30.787 1.00 80.62 192 LEU A CA 1
ATOM 1521 C C . LEU A 1 192 ? 16.791 0.907 -29.436 1.00 80.62 192 LEU A C 1
ATOM 1523 O O . LEU A 1 192 ? 17.317 0.308 -28.502 1.00 80.62 192 LEU A O 1
ATOM 1527 N N . THR A 1 193 ? 16.366 2.162 -29.329 1.00 80.88 193 THR A N 1
ATOM 1528 C CA . THR A 1 193 ? 16.339 2.921 -28.076 1.00 80.88 193 THR A CA 1
ATOM 1529 C C . THR A 1 193 ? 14.903 3.269 -27.735 1.00 80.88 193 THR A C 1
ATOM 1531 O O . THR A 1 193 ? 14.136 3.636 -28.631 1.00 80.88 193 THR A O 1
ATOM 1534 N N . PHE A 1 194 ? 14.549 3.218 -26.454 1.00 85.12 194 PHE A N 1
ATOM 1535 C CA . PHE A 1 194 ? 13.214 3.618 -26.020 1.00 85.12 194 PHE A CA 1
ATOM 1536 C C . PHE A 1 194 ? 13.017 5.121 -26.216 1.00 85.12 194 PHE A C 1
ATOM 1538 O O . PHE A 1 194 ? 13.909 5.927 -25.939 1.00 85.12 194 PHE A O 1
ATOM 1545 N N . ARG A 1 195 ? 11.845 5.492 -26.730 1.00 81.94 195 ARG A N 1
ATOM 1546 C CA . ARG A 1 195 ? 11.433 6.879 -26.936 1.00 81.94 195 ARG A CA 1
ATOM 1547 C C . ARG A 1 195 ? 11.135 7.550 -25.608 1.00 81.94 195 ARG A C 1
ATOM 1549 O O . ARG A 1 195 ? 11.444 8.732 -25.473 1.00 81.94 195 ARG A O 1
ATOM 1556 N N . ASP A 1 196 ? 10.566 6.820 -24.646 1.00 82.75 196 ASP A N 1
ATOM 1557 C CA . ASP A 1 196 ? 10.351 7.345 -23.304 1.00 82.75 196 ASP A CA 1
ATOM 1558 C C . ASP A 1 196 ? 11.679 7.373 -22.519 1.00 82.75 196 ASP A C 1
ATOM 1560 O O . ASP A 1 196 ? 12.262 6.319 -22.221 1.00 82.75 196 ASP A O 1
ATOM 1564 N N . PRO A 1 197 ? 12.164 8.564 -22.112 1.00 83.50 197 PRO A N 1
ATOM 1565 C CA . PRO A 1 197 ? 13.402 8.687 -21.348 1.00 83.50 197 PRO A CA 1
ATOM 1566 C C . PRO A 1 197 ? 13.374 7.925 -20.018 1.00 83.50 197 PRO A C 1
ATOM 1568 O O . PRO A 1 197 ? 14.427 7.543 -19.505 1.00 83.50 197 PRO A O 1
ATOM 1571 N N . ARG A 1 198 ? 12.189 7.712 -19.439 1.00 82.88 198 ARG A N 1
ATOM 1572 C CA . ARG A 1 198 ? 12.007 7.048 -18.145 1.00 82.88 198 ARG A CA 1
ATOM 1573 C C . ARG A 1 198 ? 12.198 5.542 -18.280 1.00 82.88 198 ARG A C 1
ATOM 1575 O O . ARG A 1 198 ? 12.958 4.958 -17.508 1.00 82.88 198 ARG A O 1
ATOM 1582 N N . PHE A 1 199 ? 11.595 4.926 -19.299 1.00 85.38 199 PHE A N 1
ATOM 1583 C CA . PHE A 1 199 ? 11.818 3.510 -19.602 1.00 85.38 199 PHE A CA 1
ATOM 1584 C C . PHE A 1 199 ? 13.264 3.257 -20.024 1.00 85.38 199 PHE A C 1
ATOM 1586 O O . PHE A 1 199 ? 13.855 2.267 -19.598 1.00 85.38 199 PHE A O 1
ATOM 1593 N N . ASN A 1 200 ? 13.873 4.180 -20.776 1.00 86.62 200 ASN A N 1
ATOM 1594 C CA . ASN A 1 200 ? 15.278 4.060 -21.154 1.00 86.62 200 ASN A CA 1
ATOM 1595 C C . ASN A 1 200 ? 16.214 4.086 -19.929 1.00 86.62 200 ASN A C 1
ATOM 1597 O O . ASN A 1 200 ? 17.153 3.300 -19.845 1.00 86.62 200 ASN A O 1
ATOM 1601 N N . LYS A 1 201 ? 15.938 4.937 -18.929 1.00 85.69 201 LYS A N 1
ATOM 1602 C CA . LYS A 1 201 ? 16.694 4.950 -17.660 1.00 85.69 201 LYS A CA 1
ATOM 1603 C C . LYS A 1 201 ? 16.572 3.629 -16.897 1.00 85.69 201 LYS A C 1
ATOM 1605 O O . LYS A 1 201 ? 17.569 3.154 -16.350 1.00 85.69 201 LYS A O 1
ATOM 1610 N N . ILE A 1 202 ? 15.377 3.032 -16.866 1.00 85.00 202 ILE A N 1
ATOM 1611 C CA . ILE A 1 202 ? 15.161 1.712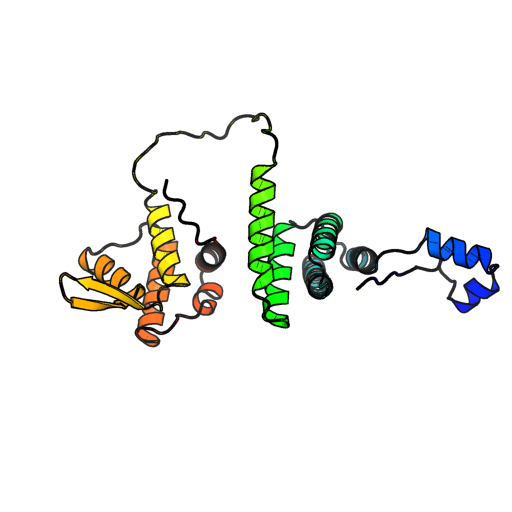 -16.251 1.00 85.00 202 ILE A CA 1
ATOM 1612 C C . ILE A 1 202 ? 15.963 0.644 -16.997 1.00 85.00 202 ILE A C 1
ATOM 1614 O O . ILE A 1 202 ? 16.662 -0.141 -16.359 1.00 85.00 202 ILE A O 1
ATOM 1618 N N . LEU A 1 203 ? 15.915 0.653 -18.332 1.00 87.50 203 LEU A N 1
ATOM 1619 C CA . LEU A 1 203 ? 16.649 -0.275 -19.191 1.00 87.50 203 LEU A CA 1
ATOM 1620 C C . LEU A 1 203 ? 18.165 -0.201 -18.948 1.00 87.50 203 LEU A C 1
ATOM 1622 O O . LEU A 1 203 ? 18.805 -1.228 -18.724 1.00 87.50 203 LEU A O 1
ATOM 1626 N N . GLU A 1 204 ? 18.732 1.007 -18.925 1.00 86.88 204 GLU A N 1
ATOM 1627 C CA . GLU A 1 204 ? 20.158 1.237 -18.653 1.00 86.88 204 GLU A CA 1
ATOM 1628 C C . GLU A 1 204 ? 20.553 0.787 -17.241 1.00 86.88 204 GLU A C 1
ATOM 1630 O O . GLU A 1 204 ? 21.571 0.117 -17.051 1.00 86.88 204 GLU A O 1
ATOM 1635 N N . THR A 1 205 ? 19.718 1.095 -16.246 1.00 84.44 205 THR A N 1
ATOM 1636 C CA . THR A 1 205 ? 19.934 0.663 -14.858 1.00 84.44 205 THR A CA 1
ATOM 1637 C C . THR A 1 205 ? 19.926 -0.858 -14.757 1.00 84.44 205 THR A C 1
ATOM 1639 O O . THR A 1 205 ? 20.825 -1.443 -14.152 1.00 84.44 205 THR A O 1
ATOM 1642 N N . TYR A 1 206 ? 18.954 -1.510 -15.397 1.00 86.50 206 TYR A N 1
ATOM 1643 C CA . TYR A 1 206 ? 18.865 -2.963 -15.432 1.00 86.50 206 TYR A CA 1
ATOM 1644 C C . TYR A 1 206 ? 20.096 -3.564 -16.102 1.00 86.50 206 TYR A C 1
ATOM 1646 O O . TYR A 1 206 ? 20.722 -4.459 -15.544 1.00 86.50 206 TYR A O 1
ATOM 1654 N N . ARG A 1 207 ? 20.496 -3.043 -17.266 1.00 85.19 207 ARG A N 1
ATOM 1655 C CA . ARG A 1 207 ? 21.671 -3.507 -18.012 1.00 85.19 207 ARG A CA 1
ATOM 1656 C C . ARG A 1 207 ? 22.958 -3.370 -17.195 1.00 85.19 207 ARG A C 1
ATOM 1658 O O . ARG A 1 207 ? 23.794 -4.273 -17.223 1.00 85.19 207 ARG A O 1
ATOM 1665 N N . ALA A 1 208 ? 23.121 -2.277 -16.449 1.00 85.12 208 ALA A N 1
ATOM 1666 C CA . ALA A 1 208 ? 24.270 -2.076 -15.571 1.00 85.12 208 ALA A CA 1
ATOM 1667 C C . ALA A 1 208 ? 24.321 -3.114 -14.438 1.00 85.12 208 ALA A C 1
ATOM 1669 O O . ALA A 1 208 ? 25.377 -3.700 -14.202 1.00 85.12 208 ALA A O 1
ATOM 1670 N N . GLN A 1 209 ? 23.188 -3.377 -13.781 1.00 82.00 209 GLN A N 1
ATOM 1671 C CA . GLN A 1 209 ? 23.105 -4.368 -12.703 1.00 82.00 209 GLN A CA 1
ATOM 1672 C C . GLN A 1 209 ? 23.251 -5.802 -13.223 1.00 82.00 209 GLN A C 1
ATOM 1674 O O . GLN A 1 209 ? 23.982 -6.605 -12.649 1.00 82.00 209 GLN A O 1
ATOM 1679 N N . TRP A 1 210 ? 22.634 -6.114 -14.361 1.00 82.94 210 TRP A N 1
ATOM 1680 C CA . TRP A 1 210 ? 22.724 -7.419 -15.010 1.00 82.94 210 TRP A CA 1
ATOM 1681 C C . TRP A 1 210 ? 24.168 -7.769 -15.405 1.00 82.94 210 TRP A C 1
ATOM 1683 O O . TRP A 1 210 ? 24.620 -8.888 -15.174 1.00 82.94 210 TRP A O 1
ATOM 1693 N N . ARG A 1 211 ? 24.951 -6.789 -15.887 1.00 82.50 211 ARG A N 1
ATOM 1694 C CA . ARG A 1 211 ? 26.394 -6.965 -16.148 1.00 82.50 211 ARG A CA 1
ATOM 1695 C C . ARG A 1 211 ? 27.213 -7.270 -14.891 1.00 82.50 211 ARG A C 1
ATOM 1697 O O . ARG A 1 211 ? 28.258 -7.903 -15.006 1.00 82.50 211 ARG A O 1
ATOM 1704 N N . GLN A 1 212 ? 26.780 -6.800 -13.721 1.00 80.12 212 GLN A N 1
ATOM 1705 C CA . GLN A 1 212 ? 27.462 -7.053 -12.447 1.00 80.12 212 GLN A CA 1
ATOM 1706 C C . GLN A 1 212 ? 27.066 -8.402 -11.832 1.00 80.12 212 GLN A C 1
ATOM 1708 O O . GLN A 1 212 ? 27.917 -9.082 -11.265 1.00 80.12 212 GLN A O 1
ATOM 1713 N N . LEU A 1 213 ? 25.791 -8.783 -11.945 1.00 75.25 213 LEU A N 1
ATOM 1714 C CA . LEU A 1 213 ? 25.211 -9.974 -11.312 1.00 75.25 213 LEU A CA 1
ATOM 1715 C C . LEU A 1 213 ? 25.360 -11.256 -12.147 1.00 75.25 213 LEU A C 1
ATOM 1717 O O . LEU A 1 213 ? 25.341 -12.354 -11.588 1.00 75.25 213 LEU A O 1
ATOM 1721 N N . GLY A 1 214 ? 25.531 -11.126 -13.463 1.00 72.69 214 GLY A N 1
ATOM 1722 C CA . GLY A 1 214 ? 25.650 -12.253 -14.386 1.00 72.69 214 GLY A CA 1
ATOM 1723 C C . GLY A 1 214 ? 24.302 -12.832 -14.834 1.00 72.69 214 GLY A C 1
ATOM 1724 O O . GLY A 1 214 ? 23.248 -12.566 -14.255 1.00 72.69 214 GLY A O 1
ATOM 1725 N N . VAL A 1 215 ? 24.349 -13.623 -15.909 1.00 72.81 215 VAL A N 1
ATOM 1726 C CA . VAL A 1 215 ? 23.165 -14.221 -16.547 1.00 72.81 215 VAL A CA 1
ATOM 1727 C C . VAL A 1 215 ? 22.476 -15.205 -15.596 1.00 72.81 215 VAL A C 1
ATOM 1729 O O . VAL A 1 215 ? 23.139 -16.034 -14.977 1.00 72.81 215 VAL A O 1
ATOM 1732 N N . GLY A 1 216 ? 21.144 -15.129 -15.503 1.00 64.94 216 GLY A N 1
ATOM 1733 C CA . GLY A 1 216 ? 20.323 -16.016 -14.667 1.00 64.94 216 GLY A CA 1
ATOM 1734 C C . GLY A 1 216 ? 20.161 -15.574 -13.208 1.00 64.94 216 GLY A C 1
ATOM 1735 O O . GLY A 1 216 ? 19.454 -16.237 -12.452 1.00 64.94 216 GLY A O 1
ATOM 1736 N N . THR A 1 217 ? 20.768 -14.453 -12.807 1.00 71.62 217 THR A N 1
ATOM 1737 C CA . THR A 1 217 ? 20.569 -13.859 -11.479 1.00 71.62 217 THR A CA 1
ATOM 1738 C C . THR A 1 217 ? 19.501 -12.768 -11.543 1.00 71.62 217 THR A C 1
ATOM 1740 O O . THR A 1 217 ? 19.573 -11.864 -12.377 1.00 71.62 217 THR A O 1
ATOM 1743 N N . GLU A 1 218 ? 18.516 -12.825 -10.645 1.00 73.75 218 GLU A N 1
ATOM 1744 C CA . GLU A 1 218 ? 17.498 -11.780 -10.505 1.00 73.75 218 GLU A CA 1
ATOM 1745 C C . GLU A 1 218 ? 18.124 -10.452 -10.096 1.00 73.75 218 GLU A C 1
ATOM 1747 O O . GLU A 1 218 ? 18.799 -10.362 -9.070 1.00 73.75 218 GLU A O 1
ATOM 1752 N N . VAL A 1 219 ? 17.889 -9.415 -10.908 1.00 77.31 219 VAL A N 1
ATOM 1753 C CA . VAL A 1 219 ? 18.250 -8.047 -10.547 1.00 77.31 219 VAL A CA 1
ATOM 1754 C C . VAL A 1 219 ? 17.304 -7.594 -9.437 1.00 77.31 219 VAL A C 1
ATOM 1756 O O . VAL A 1 219 ? 16.104 -7.459 -9.685 1.00 77.31 219 VAL A O 1
ATOM 1759 N N . PRO A 1 220 ? 17.800 -7.331 -8.218 1.00 71.31 220 PRO A N 1
ATOM 1760 C CA . PRO A 1 220 ? 16.914 -7.053 -7.101 1.00 71.31 220 PRO A CA 1
ATOM 1761 C C . PRO A 1 220 ? 16.080 -5.782 -7.307 1.00 71.31 220 PRO A C 1
ATOM 1763 O O . PRO A 1 220 ? 16.615 -4.705 -7.586 1.00 71.31 220 PRO A O 1
ATOM 1766 N N . ALA A 1 221 ? 14.771 -5.875 -7.052 1.00 68.38 221 ALA A N 1
ATOM 1767 C CA . ALA A 1 221 ? 13.829 -4.764 -7.216 1.00 68.38 221 ALA A CA 1
ATOM 1768 C C . ALA A 1 221 ? 14.224 -3.488 -6.438 1.00 68.38 221 ALA A C 1
ATOM 1770 O O . ALA A 1 221 ? 13.926 -2.375 -6.868 1.00 68.38 221 ALA A O 1
ATOM 1771 N N . HIS A 1 222 ? 14.946 -3.617 -5.318 1.00 68.44 222 HIS A N 1
ATOM 1772 C CA . HIS A 1 222 ? 15.366 -2.479 -4.494 1.00 68.44 222 HIS A CA 1
ATOM 1773 C C . HIS A 1 222 ? 16.300 -1.492 -5.215 1.00 68.44 222 HIS A C 1
ATOM 1775 O O . HIS A 1 222 ? 16.355 -0.330 -4.817 1.00 68.44 222 HIS A O 1
ATOM 1781 N N . HIS A 1 223 ? 17.002 -1.910 -6.275 1.00 67.75 223 HIS A N 1
ATOM 1782 C CA . HIS A 1 223 ? 17.813 -1.003 -7.097 1.00 67.75 223 HIS A CA 1
ATOM 1783 C C . HIS A 1 223 ? 16.962 -0.038 -7.930 1.00 67.75 223 HIS A C 1
ATOM 1785 O O . HIS A 1 223 ? 17.407 1.067 -8.232 1.00 67.75 223 HIS A O 1
ATOM 1791 N N . PHE A 1 224 ? 15.732 -0.432 -8.260 1.00 70.62 224 PHE A N 1
ATOM 1792 C CA . PHE A 1 224 ? 14.781 0.391 -9.007 1.00 70.62 224 PHE A CA 1
ATOM 1793 C C . PHE A 1 224 ? 13.869 1.192 -8.075 1.00 70.62 224 PHE A C 1
ATOM 1795 O O . PHE A 1 224 ? 13.519 2.327 -8.379 1.00 70.62 224 PHE A O 1
ATOM 1802 N N . LEU A 1 225 ? 13.535 0.632 -6.907 1.00 65.31 225 LEU A N 1
ATOM 1803 C CA . LEU A 1 225 ? 12.729 1.306 -5.881 1.00 65.31 225 LEU A CA 1
ATOM 1804 C C . LEU A 1 225 ? 13.484 2.436 -5.159 1.00 65.31 225 LEU A C 1
ATOM 1806 O O . LEU A 1 225 ? 12.855 3.374 -4.682 1.00 65.31 225 LEU A O 1
ATOM 1810 N N . ASN A 1 226 ? 14.818 2.355 -5.091 1.00 64.31 226 ASN A N 1
ATOM 1811 C CA . ASN A 1 226 ? 15.689 3.375 -4.489 1.00 64.31 226 ASN A CA 1
ATOM 1812 C C . ASN A 1 226 ? 16.468 4.186 -5.542 1.00 64.31 226 ASN A C 1
ATOM 1814 O O . ASN A 1 226 ? 17.545 4.710 -5.251 1.00 64.31 226 ASN A O 1
ATOM 1818 N N . HIS A 1 227 ? 15.977 4.244 -6.781 1.00 69.06 227 HIS A N 1
ATOM 1819 C CA . HIS A 1 227 ? 16.640 4.980 -7.852 1.00 69.06 227 HIS A CA 1
ATOM 1820 C C . HIS A 1 227 ? 16.713 6.493 -7.512 1.00 69.06 227 HIS A C 1
ATOM 1822 O O . HIS A 1 227 ? 15.774 7.035 -6.928 1.00 69.06 227 HIS A O 1
ATOM 1828 N N . PRO A 1 228 ? 17.797 7.219 -7.865 1.00 68.94 228 PRO A N 1
ATOM 1829 C CA . PRO A 1 228 ? 17.924 8.659 -7.581 1.00 68.94 228 PRO A CA 1
ATOM 1830 C C . PRO A 1 228 ? 16.879 9.531 -8.297 1.00 68.94 228 PRO A C 1
ATOM 1832 O O . PRO A 1 228 ? 16.690 10.691 -7.940 1.00 68.94 228 PRO A O 1
ATOM 1835 N N . ASP A 1 229 ? 16.224 8.978 -9.317 1.00 69.56 229 ASP A N 1
ATOM 1836 C CA . ASP A 1 229 ? 15.148 9.629 -10.060 1.00 69.56 229 ASP A CA 1
ATOM 1837 C C . ASP A 1 229 ? 13.777 9.149 -9.544 1.00 69.56 229 ASP A C 1
ATOM 1839 O O . ASP A 1 229 ? 13.459 7.965 -9.706 1.00 69.56 229 ASP A O 1
ATOM 1843 N N . PRO A 1 230 ? 12.954 10.036 -8.953 1.00 66.88 230 PRO A N 1
ATOM 1844 C CA . PRO A 1 230 ? 11.661 9.664 -8.386 1.00 66.88 230 PRO A CA 1
ATOM 1845 C C . PRO A 1 230 ? 10.656 9.169 -9.436 1.00 66.88 230 PRO A C 1
ATOM 1847 O O . PRO A 1 230 ? 9.781 8.367 -9.104 1.00 66.88 230 PRO A O 1
ATOM 1850 N N . GLU A 1 231 ? 10.769 9.590 -10.701 1.00 70.31 231 GLU A N 1
ATOM 1851 C CA . GLU A 1 231 ? 9.872 9.113 -11.763 1.00 70.31 231 GLU A CA 1
ATOM 1852 C C . GLU A 1 231 ? 10.140 7.647 -12.110 1.00 70.31 231 GLU A C 1
ATOM 1854 O O . GLU A 1 231 ? 9.208 6.873 -12.336 1.00 70.31 231 GLU A O 1
ATOM 1859 N N . VAL A 1 232 ? 11.414 7.251 -12.089 1.00 72.94 232 VAL A N 1
ATOM 1860 C CA . VAL A 1 232 ? 11.847 5.866 -12.300 1.00 72.94 232 VAL A CA 1
ATOM 1861 C C . VAL A 1 232 ? 11.368 4.972 -11.157 1.00 72.94 232 VAL A C 1
ATOM 1863 O O . VAL A 1 232 ? 10.880 3.871 -11.419 1.00 72.94 232 VAL A O 1
ATOM 1866 N N . CYS A 1 233 ? 11.427 5.452 -9.910 1.00 62.47 233 CYS A N 1
ATOM 1867 C CA . CYS A 1 233 ? 10.895 4.725 -8.756 1.00 62.47 233 CYS A CA 1
ATOM 1868 C C . CYS A 1 233 ? 9.392 4.474 -8.897 1.00 62.47 233 CYS A C 1
ATOM 1870 O O . CYS A 1 233 ? 8.948 3.332 -8.794 1.00 62.47 233 CYS A O 1
ATOM 1872 N N . ASN A 1 234 ? 8.616 5.523 -9.182 1.00 66.88 234 ASN A N 1
ATOM 1873 C CA . ASN A 1 234 ? 7.162 5.420 -9.302 1.00 66.88 234 ASN A CA 1
ATOM 1874 C C . ASN A 1 234 ? 6.743 4.475 -10.436 1.00 66.88 234 ASN A C 1
ATOM 1876 O O . ASN A 1 234 ? 5.865 3.638 -10.237 1.00 66.88 234 ASN A O 1
ATOM 1880 N N . LEU A 1 235 ? 7.401 4.555 -11.597 1.00 74.06 235 LEU A N 1
ATOM 1881 C CA . LEU A 1 235 ? 7.136 3.649 -12.718 1.00 74.06 235 LEU A CA 1
ATOM 1882 C C . LEU A 1 235 ? 7.531 2.206 -12.408 1.00 74.06 235 LEU A C 1
ATOM 1884 O O . LEU A 1 235 ? 6.801 1.285 -12.757 1.00 74.06 235 LEU A O 1
ATOM 1888 N N . SER A 1 236 ? 8.657 1.997 -11.729 1.00 69.62 236 SER A N 1
ATOM 1889 C CA . SER A 1 236 ? 9.093 0.652 -11.345 1.00 69.62 236 SER A CA 1
ATOM 1890 C C . SER A 1 236 ? 8.128 0.022 -10.339 1.00 69.62 236 SER A C 1
ATOM 1892 O O . SER A 1 236 ? 7.794 -1.151 -10.477 1.00 69.62 236 SER A O 1
ATOM 1894 N N . VAL A 1 237 ? 7.616 0.798 -9.374 1.00 65.25 237 VAL A N 1
ATOM 1895 C CA . VAL A 1 237 ? 6.552 0.355 -8.454 1.00 65.25 237 VAL A CA 1
ATOM 1896 C C . VAL A 1 237 ? 5.290 -0.012 -9.229 1.00 65.25 237 VAL A C 1
ATOM 1898 O O . VAL A 1 237 ? 4.757 -1.104 -9.042 1.00 65.25 237 VAL A O 1
ATOM 1901 N N . ASP A 1 238 ? 4.824 0.872 -10.109 1.00 71.81 238 ASP A N 1
ATOM 1902 C CA . ASP A 1 238 ? 3.616 0.661 -10.910 1.00 71.81 238 ASP A CA 1
ATOM 1903 C C . ASP A 1 238 ? 3.725 -0.601 -11.782 1.00 71.81 238 ASP A C 1
ATOM 1905 O O . ASP A 1 238 ? 2.812 -1.421 -11.819 1.00 71.81 238 ASP A O 1
ATOM 1909 N N . ILE A 1 239 ? 4.875 -0.834 -12.416 1.00 76.88 239 ILE A N 1
ATOM 1910 C CA . ILE A 1 239 ? 5.117 -2.011 -13.262 1.00 76.88 239 ILE A CA 1
ATOM 1911 C C . ILE A 1 239 ? 5.219 -3.301 -12.440 1.00 76.88 239 ILE A C 1
ATOM 1913 O O . ILE A 1 239 ? 4.632 -4.316 -12.818 1.00 76.88 239 ILE A O 1
ATOM 1917 N N . LEU A 1 240 ? 5.927 -3.277 -11.307 1.00 73.06 240 LEU A N 1
ATOM 1918 C CA . LEU A 1 240 ? 6.057 -4.439 -10.422 1.00 73.06 240 LEU A CA 1
ATOM 1919 C C . LEU A 1 240 ? 4.724 -4.818 -9.762 1.00 73.06 240 LEU A C 1
ATOM 1921 O O . LEU A 1 240 ? 4.498 -5.992 -9.480 1.00 73.06 240 LEU A O 1
ATOM 1925 N N . THR A 1 241 ? 3.838 -3.843 -9.545 1.00 68.62 241 THR A N 1
ATOM 1926 C CA . THR A 1 241 ? 2.501 -4.054 -8.961 1.00 68.62 241 THR A CA 1
ATOM 1927 C C . THR A 1 241 ? 1.392 -4.270 -9.994 1.00 68.62 241 THR A C 1
ATOM 1929 O O . THR A 1 241 ? 0.317 -4.745 -9.632 1.00 68.62 241 THR A O 1
ATOM 1932 N N . SER A 1 242 ? 1.641 -3.978 -11.274 1.00 68.38 242 SER A N 1
ATOM 1933 C CA . SER A 1 242 ? 0.710 -4.253 -12.375 1.00 68.38 242 SER A CA 1
ATOM 1934 C C . SER A 1 242 ? 0.507 -5.761 -12.566 1.00 68.38 242 SER A C 1
ATOM 1936 O O . SER A 1 242 ? 1.475 -6.517 -12.560 1.00 68.38 242 SER A O 1
ATOM 1938 N N . ASP A 1 243 ? -0.729 -6.211 -12.795 1.00 58.09 243 ASP A N 1
ATOM 1939 C CA . ASP A 1 243 ? -1.038 -7.623 -13.071 1.00 58.09 243 ASP A CA 1
ATOM 1940 C C . ASP A 1 243 ? -0.376 -8.133 -14.373 1.00 58.09 243 ASP A C 1
ATOM 1942 O O . ASP A 1 243 ? -0.196 -7.398 -15.350 1.00 58.09 243 ASP A O 1
ATOM 1946 N N . ASP A 1 244 ? -0.059 -9.430 -14.422 1.00 58.09 244 ASP A N 1
ATOM 1947 C CA . ASP A 1 244 ? 0.512 -10.113 -15.601 1.00 58.09 244 ASP A CA 1
ATOM 1948 C C . ASP A 1 244 ? -0.529 -10.489 -16.659 1.00 58.09 244 ASP A C 1
ATOM 1950 O O . ASP A 1 244 ? -0.225 -11.213 -17.604 1.00 58.09 244 ASP A O 1
ATOM 1954 N N . ASN A 1 245 ? -1.760 -9.988 -16.524 1.00 48.72 245 ASN A N 1
ATOM 1955 C CA . ASN A 1 245 ? -2.836 -10.254 -17.468 1.00 48.72 245 ASN A CA 1
ATOM 1956 C C . ASN A 1 245 ? -2.538 -9.577 -18.813 1.00 48.72 245 ASN A C 1
ATOM 1958 O O . ASN A 1 245 ? -3.003 -8.472 -19.088 1.00 48.72 245 ASN A O 1
ATOM 1962 N N . TYR A 1 246 ? -1.793 -10.271 -19.673 1.00 46.81 246 TYR A N 1
ATOM 1963 C CA . TYR A 1 246 ? -1.898 -10.091 -21.111 1.00 46.81 246 TYR A CA 1
ATOM 1964 C C . TYR A 1 246 ? -3.311 -10.530 -21.494 1.00 46.81 246 TYR A C 1
ATOM 1966 O O . TYR A 1 246 ? -3.611 -11.722 -21.554 1.00 46.81 246 TYR A O 1
ATOM 1974 N N . VAL A 1 247 ? -4.212 -9.566 -21.670 1.00 34.81 247 VAL A N 1
ATOM 1975 C CA . VAL A 1 247 ? -5.484 -9.822 -22.340 1.00 34.81 247 VAL A CA 1
ATOM 1976 C C . VAL A 1 247 ? -5.164 -9.730 -23.830 1.00 34.81 247 VAL A C 1
ATOM 1978 O O . VAL A 1 247 ? -4.961 -8.610 -24.308 1.00 34.81 247 VAL A O 1
ATOM 1981 N N . PRO A 1 248 ? -5.041 -10.855 -24.567 1.00 35.12 248 PRO A N 1
ATOM 1982 C CA . PRO A 1 248 ? -4.979 -10.779 -26.017 1.00 35.12 248 PRO A CA 1
ATOM 1983 C C . PRO A 1 248 ? -6.231 -10.029 -26.466 1.00 35.12 248 PRO A C 1
ATOM 1985 O O . PRO A 1 248 ? -7.350 -10.430 -26.137 1.00 35.12 248 PRO A O 1
ATOM 1988 N N . SER A 1 249 ? -6.014 -8.882 -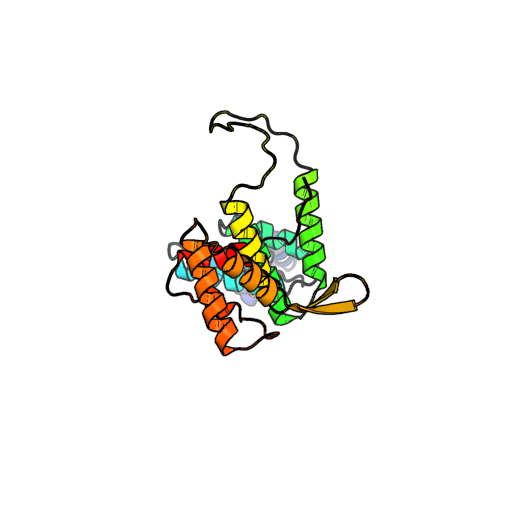27.102 1.00 38.38 249 SER A N 1
ATOM 1989 C CA . SER A 1 249 ? -7.083 -8.107 -27.730 1.00 38.38 249 SER A CA 1
ATOM 1990 C C . SER A 1 249 ? -7.670 -8.885 -28.900 1.00 38.38 249 SER A C 1
ATOM 1992 O O . SER A 1 249 ? -6.878 -9.550 -29.608 1.00 38.38 249 SER A O 1
#

Sequence (249 aa):
MNVRVVLLPEPEDPDSFARSHTAAEVQEYIRANEQDFLAFKARLLLRDAEGDPIRKAALIGDMVQSIAQIPDPIQRSVYIKECGRIMDIDERILISEVARKRLASTGDRETDEFVRRQTARQIAEAPPQPARPDTQFVGRIEVGSSVEALEREIVKYLLKHGHEGFEFKEGRTMVACNVAEVIFSELDADRLTFRDPRFNKILETYRAQWRQLGVGTEVPAHHFLNHPDPEVCNLSVDILTSDDNYVPS

pLDDT: mean 73.29, std 15.55, range [30.22, 93.62]